Protein AF-A0A349GN00-F1 (afdb_monomer_lite)

Foldseek 3Di:
DDQWDADPPPGDTDGDDPDDDQDQPLVVRDGPPPPPDPVVVVLSVVVSVVVVVVPPDDDDDDDDDDDPVNVVVVVVVVVVVVVVVVVVVVVVQPDPQFDWDWLDDPALEEEEEEDPQVVLCCVQQPSPHIYTYGSDLPPDDLVVLLVSLVRHQAYEYEYEADCSVQVVSVVSPNVHHYYYCVLAPNDDDDHNVSVCNSVVHDDDDDDDDPDDDDDDDDAQDDVDPLQVVLQVQVVVVAAEQEEDDSSVNCCDPPSVRYDYYDYQQCQLLVQVVCVVVVHDPPGYDYDHDPVSCVVHNVVSVVVCVVVVD

Structure (mmCIF, N/CA/C/O backbone):
data_AF-A0A349GN00-F1
#
_entry.id   AF-A0A349GN00-F1
#
loop_
_atom_site.group_PDB
_atom_site.id
_atom_site.type_symbol
_atom_site.label_atom_id
_atom_site.label_alt_id
_atom_site.label_comp_id
_atom_site.label_asym_id
_atom_site.label_entity_id
_atom_site.label_seq_id
_atom_site.pdbx_PDB_ins_code
_atom_site.Cartn_x
_atom_site.Cartn_y
_atom_site.Cartn_z
_atom_site.occupancy
_atom_site.B_iso_or_equiv
_atom_site.auth_seq_id
_atom_site.auth_comp_id
_atom_site.auth_asym_id
_atom_site.auth_atom_id
_atom_site.pdbx_PDB_model_num
ATOM 1 N N . MET A 1 1 ? 42.605 19.957 -13.152 1.00 37.81 1 MET A N 1
ATOM 2 C CA . MET A 1 1 ? 41.878 20.879 -12.249 1.00 37.81 1 MET A CA 1
ATOM 3 C C . MET A 1 1 ? 40.469 20.341 -12.051 1.00 37.81 1 MET A C 1
ATOM 5 O O . MET A 1 1 ? 39.753 20.311 -13.032 1.00 37.81 1 MET A O 1
ATOM 9 N N . ALA A 1 2 ? 40.135 19.860 -10.846 1.00 39.16 2 ALA A N 1
ATOM 10 C CA . ALA A 1 2 ? 38.783 19.661 -10.279 1.00 39.16 2 ALA A CA 1
ATOM 11 C C . ALA A 1 2 ? 38.873 18.567 -9.197 1.00 39.16 2 ALA A C 1
ATOM 13 O O . ALA A 1 2 ? 38.709 17.393 -9.485 1.00 39.16 2 ALA A O 1
ATOM 14 N N . ASN A 1 3 ? 39.232 18.932 -7.964 1.00 33.59 3 ASN A N 1
ATOM 15 C CA . ASN A 1 3 ? 39.216 18.010 -6.813 1.00 33.59 3 ASN A CA 1
ATOM 16 C C . ASN A 1 3 ? 38.989 18.791 -5.512 1.00 33.59 3 ASN A C 1
ATOM 18 O O . ASN A 1 3 ? 39.768 18.732 -4.560 1.00 33.59 3 ASN A O 1
ATOM 22 N N . LYS A 1 4 ? 37.940 19.612 -5.515 1.00 37.94 4 LYS A N 1
ATOM 23 C CA . LYS A 1 4 ? 37.546 20.469 -4.402 1.00 37.94 4 LYS A CA 1
ATOM 24 C C . LYS A 1 4 ? 36.022 20.426 -4.311 1.00 37.94 4 LYS A C 1
ATOM 26 O O . LYS A 1 4 ? 35.354 20.925 -5.207 1.00 37.94 4 LYS A O 1
ATOM 31 N N . LEU A 1 5 ? 35.496 19.788 -3.267 1.00 35.59 5 LEU A N 1
ATOM 32 C CA . LEU A 1 5 ? 34.079 19.874 -2.910 1.00 35.59 5 LEU A CA 1
ATOM 33 C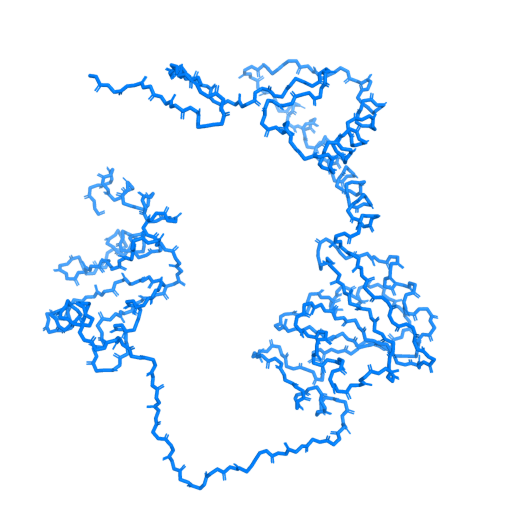 C . LEU A 1 5 ? 33.892 21.101 -2.013 1.00 35.59 5 LEU A C 1
ATOM 35 O O . LEU A 1 5 ? 34.682 21.326 -1.088 1.00 35.59 5 LEU A O 1
ATOM 39 N N . TYR A 1 6 ? 32.882 21.903 -2.335 1.00 34.03 6 TYR A N 1
ATOM 40 C CA . TYR A 1 6 ? 32.548 23.143 -1.644 1.00 34.03 6 TYR A CA 1
ATOM 41 C C . TYR A 1 6 ? 31.308 22.918 -0.775 1.00 34.03 6 TYR A C 1
ATOM 43 O O . TYR A 1 6 ? 30.294 22.431 -1.270 1.00 34.03 6 TYR A O 1
ATOM 51 N N . CYS A 1 7 ? 31.393 23.242 0.516 1.00 36.50 7 CYS A N 1
ATOM 52 C CA . CYS A 1 7 ? 30.237 23.204 1.410 1.00 36.50 7 CYS A CA 1
ATOM 53 C C . CYS A 1 7 ? 29.473 24.531 1.313 1.00 36.50 7 CYS A C 1
ATOM 55 O O . CYS A 1 7 ? 30.003 25.567 1.716 1.00 36.50 7 CYS A O 1
ATOM 57 N N . ALA A 1 8 ? 28.241 24.494 0.797 1.00 30.83 8 ALA A N 1
ATOM 58 C CA . ALA A 1 8 ? 27.425 25.687 0.557 1.00 30.83 8 ALA A CA 1
ATOM 59 C C . ALA A 1 8 ? 26.993 26.420 1.843 1.00 30.83 8 ALA A C 1
ATOM 61 O O . ALA A 1 8 ? 26.730 27.615 1.792 1.00 30.83 8 ALA A O 1
ATOM 62 N N . GLU A 1 9 ? 26.976 25.743 2.996 1.00 32.66 9 GLU A N 1
ATOM 63 C CA . GLU A 1 9 ? 26.520 26.338 4.264 1.00 32.66 9 GLU A CA 1
ATOM 64 C C . GLU A 1 9 ? 27.634 27.014 5.073 1.00 32.66 9 GLU A C 1
ATOM 66 O O . GLU A 1 9 ? 27.372 27.953 5.817 1.00 32.66 9 GLU A O 1
ATOM 71 N N . CYS A 1 10 ? 28.889 26.567 4.947 1.00 39.56 10 CYS A N 1
ATOM 72 C CA . CYS A 1 10 ? 29.999 27.103 5.749 1.00 39.56 10 CYS A CA 1
ATOM 73 C C . CYS A 1 10 ? 31.180 27.645 4.929 1.00 39.56 10 CYS A C 1
ATOM 75 O O . CYS A 1 10 ? 32.187 28.068 5.501 1.00 39.56 10 CYS A O 1
ATOM 77 N N . GLY A 1 11 ? 31.087 27.618 3.597 1.00 34.97 11 GLY A N 1
ATOM 78 C CA . GLY A 1 11 ? 32.013 28.278 2.671 1.00 34.97 11 GLY A CA 1
ATOM 79 C C . GLY A 1 11 ? 33.412 27.662 2.551 1.00 34.97 11 GLY A C 1
ATOM 80 O O . GLY A 1 11 ? 34.278 28.220 1.875 1.00 34.97 11 GLY A O 1
ATOM 81 N N . ARG A 1 12 ? 33.681 26.518 3.195 1.00 38.88 12 ARG A N 1
ATOM 82 C CA . ARG A 1 12 ? 35.007 25.873 3.176 1.00 38.88 12 ARG A CA 1
ATOM 83 C C . ARG A 1 12 ? 35.166 24.905 2.012 1.00 38.88 12 ARG A C 1
ATOM 85 O O . ARG A 1 12 ? 34.235 24.211 1.609 1.00 38.88 12 ARG A O 1
ATOM 92 N N . THR A 1 13 ? 36.399 24.819 1.515 1.00 36.12 13 THR A N 1
ATOM 93 C CA . THR A 1 13 ? 36.786 23.908 0.434 1.00 36.12 13 THR A CA 1
ATOM 94 C C . THR A 1 13 ? 37.588 22.726 0.978 1.00 36.12 13 THR A C 1
ATOM 96 O O . THR A 1 13 ? 38.647 22.926 1.572 1.00 36.12 13 THR A O 1
ATOM 99 N N . LEU A 1 14 ? 37.107 21.496 0.779 1.00 41.47 14 LEU A N 1
ATOM 100 C CA . LEU A 1 14 ? 37.668 20.295 1.416 1.00 41.47 14 LEU A CA 1
ATOM 101 C C . LEU A 1 14 ? 38.466 19.430 0.418 1.00 41.47 14 LEU A C 1
ATOM 103 O O . LEU A 1 14 ? 38.022 19.195 -0.708 1.00 41.47 14 LEU A O 1
ATOM 107 N N . LYS A 1 15 ? 39.651 18.945 0.834 1.00 36.69 15 LYS A N 1
ATOM 108 C CA . LYS A 1 15 ? 40.481 17.975 0.086 1.00 36.69 15 LYS A CA 1
ATOM 109 C C . LYS A 1 15 ? 40.114 16.544 0.492 1.00 36.69 15 LYS A C 1
ATOM 111 O O . LYS A 1 15 ? 40.057 16.227 1.676 1.00 36.69 15 LYS A O 1
ATOM 116 N N . ARG A 1 16 ? 39.890 15.676 -0.496 1.00 34.19 16 ARG A N 1
ATOM 117 C CA . ARG A 1 16 ? 39.440 14.289 -0.311 1.00 34.19 16 ARG A CA 1
ATOM 118 C C . ARG A 1 16 ? 40.624 13.394 0.091 1.00 34.19 16 ARG A C 1
ATOM 120 O O . ARG A 1 16 ? 41.466 13.113 -0.753 1.00 34.19 16 ARG A O 1
ATOM 127 N N . ASN A 1 17 ? 40.673 12.931 1.342 1.00 33.62 17 ASN A N 1
ATOM 128 C CA . ASN A 1 17 ? 41.460 11.755 1.733 1.00 33.62 17 ASN A CA 1
ATOM 129 C C . ASN A 1 17 ? 40.508 10.642 2.190 1.00 33.62 17 ASN A C 1
ATOM 131 O O . ASN A 1 17 ? 39.471 10.913 2.794 1.00 33.62 17 ASN A O 1
ATOM 135 N N . LYS A 1 18 ? 40.827 9.406 1.792 1.00 32.28 18 LYS A N 1
ATOM 136 C CA . LYS A 1 18 ? 40.014 8.194 1.970 1.00 32.28 18 LYS A CA 1
ATOM 137 C C . LYS A 1 18 ? 39.709 7.972 3.461 1.00 32.28 18 LYS A C 1
ATOM 139 O O . LYS A 1 18 ? 40.649 7.945 4.244 1.00 32.28 18 LYS A O 1
ATOM 144 N N . ASN A 1 19 ? 38.417 7.829 3.786 1.00 31.67 19 ASN A N 1
ATOM 145 C CA . ASN A 1 19 ? 37.768 7.514 5.079 1.00 31.67 19 ASN A CA 1
ATOM 146 C C . ASN A 1 19 ? 36.764 8.606 5.487 1.00 31.67 19 ASN A C 1
ATOM 148 O O . ASN A 1 19 ? 37.033 9.465 6.324 1.00 31.67 19 ASN A O 1
ATOM 152 N N . PHE A 1 20 ? 35.590 8.571 4.850 1.00 31.61 20 PHE A N 1
ATOM 153 C CA . PHE A 1 20 ? 34.449 9.432 5.158 1.00 31.61 20 PHE A CA 1
ATOM 154 C C . PHE A 1 20 ? 33.573 8.765 6.227 1.00 31.61 20 PHE A C 1
ATOM 156 O O . PHE A 1 20 ? 32.715 7.955 5.905 1.00 31.61 20 PHE A O 1
ATOM 163 N N . TYR A 1 21 ? 33.768 9.139 7.489 1.00 31.11 21 TYR A N 1
ATOM 164 C CA . TYR A 1 21 ? 32.731 9.059 8.518 1.00 31.11 21 TYR A CA 1
ATOM 165 C C . TYR A 1 21 ? 32.741 10.394 9.260 1.00 31.11 21 TYR A C 1
ATOM 167 O O . TYR A 1 21 ? 33.797 10.861 9.692 1.00 31.11 21 TYR A O 1
ATOM 175 N N . CYS A 1 22 ? 31.583 11.049 9.353 1.00 32.59 22 CYS A N 1
ATOM 176 C CA . CYS A 1 22 ? 31.427 12.257 10.155 1.00 32.59 22 CYS A CA 1
ATOM 177 C C . CYS A 1 22 ? 31.697 11.867 11.616 1.00 32.59 22 CYS A C 1
ATOM 179 O O . CYS A 1 22 ? 30.879 11.192 12.236 1.00 32.59 22 CYS A O 1
ATOM 181 N N . LYS A 1 23 ? 32.887 12.191 12.141 1.00 36.19 23 LYS A N 1
ATOM 182 C CA . LYS A 1 23 ? 33.257 11.876 13.525 1.00 36.19 23 LYS A CA 1
ATOM 183 C C . LYS A 1 23 ? 32.386 12.709 14.463 1.00 36.19 23 LYS A C 1
ATOM 185 O O . LYS A 1 23 ? 32.657 13.888 14.678 1.00 36.19 23 LYS A O 1
ATOM 190 N N . ILE A 1 24 ? 31.350 12.087 15.013 1.00 37.44 24 ILE A N 1
ATOM 191 C CA . ILE A 1 24 ? 30.624 12.599 16.173 1.00 37.44 24 ILE A CA 1
ATOM 192 C C . ILE A 1 24 ? 31.613 12.609 17.341 1.00 37.44 24 ILE A C 1
ATOM 194 O O . ILE A 1 24 ? 32.266 11.602 17.622 1.00 37.44 24 ILE A O 1
ATOM 198 N N . ASN A 1 25 ? 31.773 13.755 18.001 1.00 38.66 25 ASN A N 1
ATOM 199 C CA . ASN A 1 25 ? 32.561 13.814 19.225 1.00 38.66 25 ASN A CA 1
ATOM 200 C C . ASN A 1 25 ? 31.690 13.314 20.381 1.00 38.66 25 ASN A C 1
ATOM 202 O O . ASN A 1 25 ? 30.921 14.077 20.958 1.00 38.66 25 ASN A O 1
ATOM 206 N N . TYR A 1 26 ? 31.801 12.029 20.713 1.00 35.88 26 TYR A N 1
ATOM 207 C CA . TYR A 1 26 ? 30.975 11.382 21.741 1.00 35.88 26 TYR A CA 1
ATOM 208 C C . TYR A 1 26 ? 31.187 11.944 23.158 1.00 35.88 26 TYR A C 1
ATOM 210 O O . TYR A 1 26 ? 30.295 11.841 23.996 1.00 35.88 26 TYR A O 1
ATOM 218 N N . LYS A 1 27 ? 32.317 12.616 23.429 1.00 33.47 27 LYS A N 1
ATOM 219 C CA . LYS A 1 27 ? 32.546 13.288 24.720 1.00 33.47 27 LYS A CA 1
ATOM 220 C C . LYS A 1 27 ? 31.729 14.575 24.842 1.00 33.47 27 LYS A C 1
ATOM 222 O O . LYS A 1 27 ? 31.137 14.844 25.888 1.00 33.47 27 LYS A O 1
ATOM 227 N N . THR A 1 28 ? 31.658 15.365 23.772 1.00 41.38 28 THR A N 1
ATOM 228 C CA . THR A 1 28 ? 30.981 16.673 23.792 1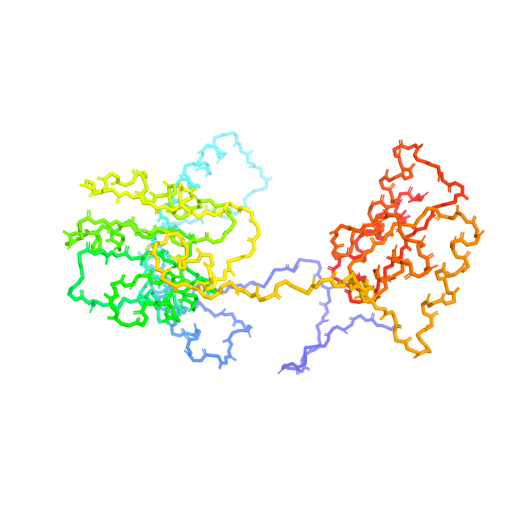.00 41.38 28 THR A CA 1
ATOM 229 C C . THR A 1 28 ? 29.555 16.631 23.257 1.00 41.38 28 THR A C 1
ATOM 231 O O . THR A 1 28 ? 28.777 17.532 23.552 1.00 41.38 28 THR A O 1
ATOM 234 N N . GLY A 1 29 ? 29.182 15.586 22.516 1.00 38.06 29 GLY A N 1
ATOM 235 C CA . GLY A 1 29 ? 27.883 15.495 21.862 1.00 38.06 29 GLY A CA 1
ATOM 236 C C . GLY A 1 29 ? 27.714 16.505 20.728 1.00 38.06 29 GLY A C 1
ATOM 237 O O . GLY A 1 29 ? 26.593 16.804 20.353 1.00 38.06 29 GLY A O 1
ATOM 238 N N . GLU A 1 30 ? 28.786 17.073 20.177 1.00 41.03 30 GLU A N 1
ATOM 239 C CA . GLU A 1 30 ? 28.666 18.031 19.076 1.00 41.03 30 GLU A CA 1
ATOM 240 C C . GLU A 1 30 ? 28.882 17.342 17.725 1.00 41.03 30 GLU A C 1
ATOM 242 O O . GLU A 1 30 ? 29.908 16.696 17.492 1.00 41.03 30 GLU A O 1
ATOM 247 N N . SER A 1 31 ? 27.918 17.514 16.816 1.00 41.97 31 SER A N 1
ATOM 248 C CA . SER A 1 31 ? 28.095 17.253 15.389 1.00 41.97 31 SER A CA 1
ATOM 249 C C . SER A 1 31 ? 28.075 18.586 14.637 1.00 41.97 31 SER A C 1
ATOM 251 O O . SER A 1 31 ? 27.141 19.374 14.819 1.00 41.97 31 SER A O 1
ATOM 253 N N . PRO A 1 32 ? 29.067 18.862 13.771 1.00 41.56 32 PRO A N 1
ATOM 254 C CA . PRO A 1 32 ? 29.107 20.102 13.004 1.00 41.56 32 PRO A CA 1
ATOM 255 C C . PRO A 1 32 ? 27.916 20.264 12.040 1.00 41.56 32 PRO A C 1
ATOM 257 O O . PRO A 1 32 ? 27.683 21.375 11.579 1.00 41.56 32 PRO A O 1
ATOM 260 N N . CYS A 1 33 ? 27.144 19.201 11.778 1.00 39.44 33 CYS A N 1
ATOM 261 C CA . CYS A 1 33 ? 26.003 19.202 10.856 1.00 39.44 33 CYS A CA 1
ATOM 262 C C . CYS A 1 33 ? 24.644 19.564 11.493 1.00 39.44 33 CYS A C 1
ATOM 264 O O . CYS A 1 33 ? 23.669 19.684 10.764 1.00 39.44 33 CYS A O 1
ATOM 266 N N . PHE A 1 34 ? 24.544 19.734 12.820 1.00 39.62 34 PHE A N 1
ATOM 267 C CA . PHE A 1 34 ? 23.250 19.927 13.513 1.00 39.62 34 PHE A CA 1
ATOM 268 C C . PHE A 1 34 ? 23.090 21.283 14.228 1.00 39.62 34 PHE A C 1
ATOM 270 O O . PHE A 1 34 ? 22.128 21.504 14.973 1.00 39.62 34 PHE A O 1
ATOM 277 N N . LYS A 1 35 ? 23.995 22.240 13.992 1.00 37.69 35 LYS A N 1
ATOM 278 C CA . LYS A 1 35 ? 23.866 23.604 14.531 1.00 37.69 35 LYS A CA 1
ATOM 279 C C . LYS A 1 35 ? 22.781 24.380 13.772 1.00 37.69 35 LYS A C 1
ATOM 281 O O . LYS A 1 35 ? 23.079 25.069 12.808 1.00 37.69 35 LYS A O 1
ATOM 286 N N . GLY A 1 36 ? 21.526 24.285 14.218 1.00 37.56 36 GLY A N 1
ATOM 287 C CA . GLY A 1 36 ? 20.455 25.153 13.701 1.00 37.56 36 GLY A CA 1
ATOM 288 C C . GLY A 1 36 ? 19.036 24.858 14.188 1.00 37.56 36 GLY A C 1
ATOM 289 O O . GLY A 1 36 ? 18.207 25.760 14.232 1.00 37.56 36 GLY A O 1
ATOM 290 N N . SER A 1 37 ? 18.740 23.631 14.620 1.00 35.91 37 SER A N 1
ATOM 291 C CA . SER A 1 37 ? 17.407 23.276 15.122 1.00 35.91 37 SER A CA 1
ATOM 292 C C . SER A 1 37 ? 17.403 23.242 16.650 1.00 35.91 37 SER A C 1
ATOM 294 O O . SER A 1 37 ? 17.943 22.321 17.263 1.00 35.91 37 SER A O 1
ATOM 296 N N . LEU A 1 38 ? 16.804 24.255 17.289 1.00 30.16 38 LEU A N 1
ATOM 297 C CA . LEU A 1 38 ? 16.687 24.322 18.754 1.00 30.16 38 LEU A CA 1
ATOM 298 C C . LEU A 1 38 ? 15.927 23.099 19.310 1.00 30.16 38 LEU A C 1
ATOM 300 O O . LEU A 1 38 ? 16.313 22.547 20.335 1.00 30.16 38 LEU A O 1
ATOM 304 N N . LYS A 1 39 ? 14.906 22.615 18.585 1.00 29.14 39 LYS A N 1
ATOM 305 C CA . LYS A 1 39 ? 14.123 21.422 18.953 1.00 29.14 39 LYS A CA 1
ATOM 306 C C . LYS A 1 39 ? 14.909 20.115 18.791 1.00 29.14 39 LYS A C 1
ATOM 308 O O . LYS A 1 39 ? 14.820 19.259 19.665 1.00 29.14 39 LYS A O 1
ATOM 313 N N . ALA A 1 40 ? 15.717 19.974 17.735 1.00 31.98 40 ALA A N 1
ATOM 314 C CA . ALA A 1 40 ? 16.578 18.800 17.566 1.00 31.98 40 ALA A CA 1
ATOM 315 C C . ALA A 1 40 ? 17.715 18.777 18.597 1.00 31.98 40 ALA A C 1
ATOM 317 O O . ALA A 1 40 ? 18.059 17.712 19.091 1.00 31.98 40 ALA A O 1
ATOM 318 N N . ASN A 1 41 ? 18.254 19.941 18.977 1.00 34.28 41 ASN A N 1
ATOM 319 C CA . ASN A 1 41 ? 19.312 20.038 19.986 1.00 34.28 41 ASN A CA 1
ATOM 320 C C . ASN A 1 41 ? 18.834 19.704 21.404 1.00 34.28 41 ASN A C 1
ATOM 322 O O . ASN A 1 41 ? 19.596 19.112 22.162 1.00 34.28 41 ASN A O 1
ATOM 326 N N . ILE A 1 42 ? 17.594 20.050 21.767 1.00 35.41 42 ILE A N 1
ATOM 327 C CA . ILE A 1 42 ? 17.013 19.679 23.070 1.00 35.41 42 ILE A CA 1
ATOM 328 C C . ILE A 1 42 ? 16.772 18.167 23.127 1.00 35.41 42 ILE A C 1
ATOM 330 O O . ILE A 1 42 ? 17.194 17.518 24.082 1.00 35.41 42 ILE A O 1
ATOM 334 N N . LEU A 1 43 ? 16.168 17.602 22.075 1.00 36.09 43 LEU A N 1
ATOM 335 C CA . LEU A 1 43 ? 15.925 16.163 21.957 1.00 36.09 43 LEU A CA 1
ATOM 336 C C . LEU A 1 43 ? 17.242 15.374 22.000 1.00 36.09 43 LEU A C 1
ATOM 338 O O . LEU A 1 43 ? 17.371 14.396 22.725 1.00 36.09 43 LEU A O 1
ATOM 342 N N . TYR A 1 44 ? 18.249 15.850 21.273 1.00 41.47 44 TYR A N 1
ATOM 343 C CA . TYR A 1 44 ? 19.553 15.210 21.194 1.00 41.47 44 TYR A CA 1
ATOM 344 C C . TYR A 1 44 ? 20.359 15.331 22.494 1.00 41.47 44 TYR A C 1
ATOM 346 O O . TYR A 1 44 ? 20.988 14.359 22.900 1.00 41.47 44 TYR A O 1
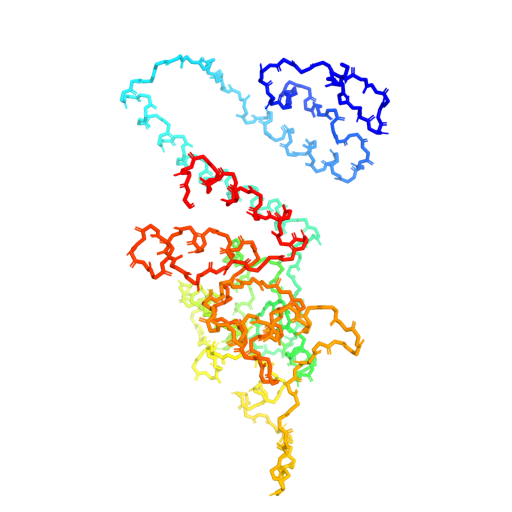ATOM 354 N N . LYS A 1 45 ? 20.300 16.473 23.197 1.00 39.34 45 LYS A N 1
ATOM 355 C CA . LYS A 1 45 ? 20.922 16.622 24.525 1.00 39.34 45 LYS A CA 1
ATOM 356 C C . LYS A 1 45 ? 20.272 15.729 25.577 1.00 39.34 45 LYS A C 1
ATOM 358 O O . LYS A 1 45 ? 21.003 15.109 26.335 1.00 39.34 45 LYS A O 1
ATOM 363 N N . ALA A 1 46 ? 18.944 15.619 25.592 1.00 41.66 46 ALA A N 1
ATOM 364 C CA . ALA A 1 46 ? 18.235 14.751 26.533 1.00 41.66 46 ALA A CA 1
ATOM 365 C C . ALA A 1 46 ? 18.555 13.262 26.300 1.00 41.66 46 ALA A C 1
ATOM 367 O O . ALA A 1 46 ? 18.762 12.512 27.252 1.00 41.66 46 ALA A O 1
ATOM 368 N N . VAL A 1 47 ? 18.659 12.849 25.030 1.00 40.59 47 VAL A N 1
ATOM 369 C CA . VAL A 1 47 ? 19.113 11.501 24.655 1.00 40.59 47 VAL A CA 1
ATOM 370 C C . VAL A 1 47 ? 20.577 11.293 25.060 1.00 40.59 47 VAL A C 1
ATOM 372 O O . VAL A 1 47 ? 20.900 10.273 25.656 1.00 40.59 47 VAL A O 1
ATOM 375 N N . LEU A 1 48 ? 21.459 12.265 24.813 1.00 41.91 48 LEU A N 1
ATOM 376 C CA . LEU A 1 48 ? 22.881 12.173 25.160 1.00 41.91 48 LEU A CA 1
ATOM 377 C C . LEU A 1 48 ? 23.166 12.190 26.665 1.00 41.91 48 LEU A C 1
ATOM 379 O O . LEU A 1 48 ? 24.094 11.514 27.087 1.00 41.91 48 LEU A O 1
ATOM 383 N N . GLU A 1 49 ? 22.435 12.957 27.474 1.00 43.59 49 GLU A N 1
ATOM 384 C CA . GLU A 1 49 ? 22.627 12.979 28.933 1.00 43.59 49 GLU A CA 1
ATOM 385 C C . GLU A 1 49 ? 22.232 11.644 29.565 1.00 43.59 49 GLU A C 1
ATOM 387 O O . GLU A 1 49 ? 23.003 11.108 30.357 1.00 43.59 49 GLU A O 1
ATOM 392 N N . LYS A 1 50 ? 21.127 11.033 29.114 1.00 41.56 50 LYS A N 1
ATOM 393 C CA . LYS A 1 50 ? 20.772 9.664 29.512 1.00 41.56 50 LYS A CA 1
ATOM 394 C C . LYS A 1 50 ? 21.781 8.635 29.008 1.00 41.56 50 LYS A C 1
ATOM 396 O O . LYS A 1 50 ? 22.204 7.777 29.766 1.00 41.56 50 LYS A O 1
ATOM 401 N N . VAL A 1 51 ? 22.242 8.744 27.762 1.00 37.78 51 VAL A N 1
ATOM 402 C CA . VAL A 1 51 ? 23.296 7.858 27.235 1.00 37.78 51 VAL A CA 1
ATOM 403 C C . VAL A 1 51 ? 24.605 8.006 28.032 1.00 37.78 51 VAL A C 1
ATOM 405 O O . VAL A 1 51 ? 25.293 7.018 28.258 1.00 37.78 51 VAL A O 1
ATOM 408 N N . LYS A 1 52 ? 24.941 9.205 28.526 1.00 39.22 52 LYS A N 1
ATOM 409 C CA . LYS A 1 52 ? 26.126 9.448 29.370 1.00 39.22 52 LYS A CA 1
ATOM 410 C C . LYS A 1 52 ? 26.000 8.908 30.795 1.00 39.22 52 LYS A C 1
ATOM 412 O O . LYS A 1 52 ? 27.017 8.516 31.352 1.00 39.22 52 LYS A O 1
ATOM 417 N N . GLU A 1 53 ? 24.802 8.869 31.377 1.00 40.25 53 GLU A N 1
ATOM 418 C CA . GLU A 1 53 ? 24.571 8.164 32.650 1.00 40.25 53 GLU A CA 1
ATOM 419 C C . GLU A 1 53 ? 24.735 6.641 32.500 1.00 40.25 53 GLU A C 1
ATOM 421 O O . GLU A 1 53 ? 25.183 5.977 33.432 1.00 40.25 53 GLU A O 1
ATOM 426 N N . PHE A 1 54 ? 24.424 6.092 31.321 1.00 37.09 54 PHE A N 1
ATOM 427 C CA . PHE A 1 54 ? 24.456 4.650 31.056 1.00 37.09 54 PHE A CA 1
ATOM 428 C C . PHE A 1 54 ? 25.814 4.126 30.551 1.00 37.09 54 PHE A C 1
ATOM 430 O O . PHE A 1 54 ? 26.200 3.010 30.897 1.00 37.09 54 PHE A O 1
ATOM 437 N N . ILE A 1 55 ? 26.590 4.920 29.800 1.00 37.78 55 ILE A N 1
ATOM 438 C CA . ILE A 1 55 ? 27.962 4.569 29.387 1.00 37.78 55 ILE A CA 1
ATOM 439 C C . ILE A 1 55 ? 28.938 4.923 30.520 1.00 37.78 55 ILE A C 1
ATOM 441 O O . ILE A 1 55 ? 29.710 5.876 30.442 1.00 37.78 55 ILE A O 1
ATOM 445 N N . SER A 1 56 ? 28.905 4.141 31.594 1.00 38.09 56 SER A N 1
ATOM 446 C CA . SER A 1 56 ? 29.999 4.056 32.575 1.00 38.09 56 SER A CA 1
ATOM 447 C C . SER A 1 56 ? 30.818 2.765 32.417 1.00 38.09 56 SER A C 1
ATOM 449 O O . SER A 1 56 ? 31.575 2.396 33.310 1.00 38.09 56 SER A O 1
ATOM 451 N N . ALA A 1 57 ? 30.703 2.093 31.266 1.00 34.81 57 ALA A N 1
ATOM 452 C CA . ALA A 1 57 ? 31.507 0.931 30.902 1.00 34.81 57 ALA A CA 1
ATOM 453 C C . ALA A 1 57 ? 32.400 1.252 29.691 1.00 34.81 57 ALA A C 1
ATOM 455 O O . ALA A 1 57 ? 31.917 1.671 28.638 1.00 34.81 57 ALA A O 1
ATOM 456 N N . ASP A 1 58 ? 33.709 1.074 29.866 1.00 35.78 58 ASP A N 1
ATOM 457 C CA . ASP A 1 58 ? 34.741 1.273 28.847 1.00 35.78 58 ASP A CA 1
ATOM 458 C C . ASP A 1 58 ? 34.509 0.377 27.615 1.00 35.78 58 ASP A C 1
ATOM 460 O O . ASP A 1 58 ? 34.597 -0.849 27.699 1.00 35.78 58 ASP A O 1
ATOM 464 N N . ILE A 1 59 ? 34.263 0.980 26.447 1.00 33.38 59 ILE A N 1
ATOM 465 C CA . ILE A 1 59 ? 34.231 0.263 25.161 1.00 33.38 59 ILE A CA 1
ATOM 466 C C . ILE A 1 59 ? 35.676 0.133 24.638 1.00 33.38 59 ILE A C 1
ATOM 468 O O . ILE A 1 59 ? 36.342 1.163 24.479 1.00 33.38 59 ILE A O 1
ATOM 472 N N . PRO A 1 60 ? 36.189 -1.078 24.329 1.00 33.47 60 PRO A N 1
ATOM 473 C CA . PRO A 1 60 ? 37.549 -1.244 23.820 1.00 33.47 60 PRO A CA 1
ATOM 474 C C . PRO A 1 60 ? 37.684 -0.758 22.369 1.00 33.47 60 PRO A C 1
ATOM 476 O O . PRO A 1 60 ? 36.783 -0.929 21.549 1.00 33.47 60 PRO A O 1
ATOM 479 N N . GLU A 1 61 ? 38.841 -0.187 22.028 1.00 32.72 61 GLU A N 1
ATOM 480 C CA . GLU A 1 61 ? 39.177 0.223 20.659 1.00 32.72 61 GLU A CA 1
ATOM 481 C C . GLU A 1 61 ? 39.111 -0.953 19.663 1.00 32.72 61 GLU A C 1
ATOM 483 O O . GLU A 1 61 ? 39.566 -2.063 19.943 1.00 32.72 61 GLU A O 1
ATOM 488 N N . CYS A 1 62 ? 38.570 -0.679 18.471 1.00 29.03 62 CYS A N 1
ATOM 489 C CA . CYS A 1 62 ? 38.399 -1.632 17.374 1.00 29.03 62 CYS A CA 1
ATOM 490 C C . CYS A 1 62 ? 39.748 -2.251 16.952 1.00 29.03 62 CYS A C 1
ATOM 492 O O . CYS A 1 62 ? 40.606 -1.551 16.407 1.00 29.03 62 CYS A O 1
ATOM 494 N N . LYS A 1 63 ? 39.940 -3.555 17.200 1.00 30.44 63 LYS A N 1
ATOM 495 C CA . LYS A 1 63 ? 41.102 -4.334 16.734 1.00 30.44 63 LYS A CA 1
ATOM 496 C C . LYS A 1 63 ? 40.767 -5.106 15.457 1.00 30.44 63 LYS A C 1
ATOM 498 O O . LYS A 1 63 ? 39.623 -5.471 15.221 1.00 30.44 63 LYS A O 1
ATOM 503 N N . SER A 1 64 ? 41.787 -5.329 14.633 1.00 30.81 64 SER A N 1
ATOM 504 C CA . SER A 1 64 ? 41.688 -5.837 13.260 1.00 30.81 64 SER A CA 1
ATOM 505 C C . SER A 1 64 ? 41.345 -7.321 13.106 1.00 30.81 64 SER A C 1
ATOM 507 O O . SER A 1 64 ? 41.118 -7.734 11.977 1.00 30.81 64 SER A O 1
ATOM 509 N N . ASP A 1 65 ? 41.265 -8.105 14.183 1.00 32.66 65 ASP A N 1
ATOM 510 C CA . ASP A 1 65 ? 41.025 -9.549 14.109 1.00 32.66 65 ASP A CA 1
ATOM 511 C C . ASP A 1 65 ? 40.053 -9.978 15.219 1.00 32.66 65 ASP A C 1
ATOM 513 O O . ASP A 1 65 ? 40.362 -9.842 16.403 1.00 32.66 65 ASP A O 1
ATOM 517 N N . PHE A 1 66 ? 38.869 -10.468 14.838 1.00 33.12 66 PHE A N 1
ATOM 518 C CA . PHE A 1 66 ? 37.855 -10.980 15.769 1.00 33.12 66 PHE A CA 1
ATOM 519 C C . PHE A 1 66 ? 37.985 -12.500 15.926 1.00 33.12 66 PHE A C 1
ATOM 521 O O . PHE A 1 66 ? 38.043 -13.233 14.936 1.00 33.12 66 PHE A O 1
ATOM 528 N N . SER A 1 67 ? 37.989 -12.987 17.167 1.00 36.66 67 SER A N 1
ATOM 529 C CA . SER A 1 67 ? 37.899 -14.415 17.496 1.00 36.66 67 SER A CA 1
ATOM 530 C C . SER A 1 67 ? 36.436 -14.877 17.615 1.00 36.66 67 SER A C 1
ATOM 532 O O . SER A 1 67 ? 35.533 -14.070 17.826 1.00 36.66 67 SER A O 1
ATOM 534 N N . PHE A 1 68 ? 36.171 -16.188 17.533 1.00 30.42 68 PHE A N 1
ATOM 535 C CA . PHE A 1 68 ? 34.814 -16.750 17.686 1.00 30.42 68 PHE A CA 1
ATOM 536 C C . PHE A 1 68 ? 34.166 -16.392 19.041 1.00 30.42 68 PHE A C 1
ATOM 538 O O . PHE A 1 68 ? 32.958 -16.189 19.123 1.00 30.42 68 PHE A O 1
ATOM 545 N N . SER A 1 69 ? 34.967 -16.223 20.099 1.00 36.41 69 SER A N 1
ATOM 546 C CA . SER A 1 69 ? 34.506 -15.717 21.399 1.00 36.41 69 SER A CA 1
ATOM 547 C C . SER A 1 69 ? 34.075 -14.248 21.376 1.00 36.41 69 SER A C 1
ATOM 549 O O . SER A 1 69 ? 33.182 -13.872 22.134 1.00 36.41 69 SER A O 1
ATOM 551 N N . ASP A 1 70 ? 34.657 -13.426 20.500 1.00 34.78 70 ASP A N 1
ATOM 552 C CA . ASP A 1 70 ? 34.251 -12.026 20.341 1.00 34.78 70 ASP A CA 1
ATOM 553 C C . ASP A 1 70 ? 32.908 -11.920 19.601 1.00 34.78 70 ASP A C 1
ATOM 555 O O . ASP A 1 70 ? 32.093 -11.062 19.926 1.00 34.78 70 ASP A O 1
ATOM 559 N N . ILE A 1 71 ? 32.625 -12.849 18.678 1.00 33.47 71 ILE A N 1
ATOM 560 C CA . ILE A 1 71 ? 31.336 -12.949 17.969 1.00 33.47 71 ILE A CA 1
ATOM 561 C C . ILE A 1 71 ? 30.197 -13.293 18.942 1.00 33.47 71 ILE A C 1
ATOM 563 O O . ILE A 1 71 ? 29.150 -12.652 18.902 1.00 33.47 71 ILE A O 1
ATOM 567 N N . VAL A 1 72 ? 30.412 -14.233 19.870 1.00 31.98 72 VAL A N 1
ATOM 568 C CA . VAL A 1 72 ? 29.418 -14.591 20.905 1.00 31.98 72 VAL A CA 1
ATOM 569 C C . VAL A 1 72 ? 29.155 -13.421 21.864 1.00 31.98 72 VAL A C 1
ATOM 571 O O . VAL A 1 72 ? 28.019 -13.189 22.281 1.00 31.98 72 VAL A O 1
ATOM 574 N N . LYS A 1 73 ? 30.187 -12.629 22.182 1.00 35.97 73 LYS A N 1
ATOM 575 C CA . LYS A 1 73 ? 30.041 -11.398 22.975 1.00 35.97 73 LYS A CA 1
ATOM 576 C C . LYS A 1 73 ? 29.223 -10.337 22.236 1.00 35.97 73 LYS A C 1
ATOM 578 O O . LYS A 1 73 ? 28.304 -9.772 22.825 1.00 35.97 73 LYS A O 1
ATOM 583 N N . ILE A 1 74 ? 29.479 -10.147 20.943 1.00 34.88 74 ILE A N 1
ATOM 584 C CA . ILE A 1 74 ? 28.705 -9.246 20.078 1.00 34.88 74 ILE A CA 1
ATOM 585 C C . ILE A 1 74 ? 27.242 -9.704 19.966 1.00 34.88 74 ILE A C 1
ATOM 587 O O . ILE A 1 74 ? 26.348 -8.868 20.023 1.00 34.88 74 ILE A O 1
ATOM 591 N N . GLU A 1 75 ? 26.950 -11.006 19.882 1.00 30.72 75 GLU A N 1
ATOM 592 C CA . GLU A 1 75 ? 25.562 -11.508 19.898 1.00 30.72 75 GLU A CA 1
ATOM 593 C C . GLU A 1 75 ? 24.838 -11.215 21.225 1.00 30.72 75 GLU A C 1
ATOM 595 O O . GLU A 1 75 ? 23.647 -10.876 21.231 1.00 30.72 75 GLU A O 1
ATOM 600 N N . SER A 1 76 ? 25.554 -11.277 22.354 1.00 33.22 76 SER A N 1
ATOM 601 C CA . SER A 1 76 ? 25.008 -10.895 23.662 1.00 33.22 76 SER A CA 1
ATOM 602 C C . SER A 1 76 ? 24.770 -9.380 23.784 1.00 33.22 76 SER A C 1
ATOM 604 O O . SER A 1 76 ? 23.738 -8.960 24.306 1.00 33.22 76 SER A O 1
ATOM 606 N N . GLU A 1 77 ? 25.635 -8.551 23.194 1.00 34.91 77 GLU A N 1
ATOM 607 C CA . GLU A 1 77 ? 25.469 -7.090 23.133 1.00 34.91 77 GLU A CA 1
ATOM 608 C C . GLU A 1 77 ? 24.382 -6.663 22.124 1.00 34.91 77 GLU A C 1
ATOM 610 O O . GLU A 1 77 ? 23.622 -5.736 22.391 1.00 34.91 77 GLU A O 1
ATOM 615 N N . ILE A 1 78 ? 24.188 -7.398 21.020 1.00 34.59 78 ILE A N 1
ATOM 616 C CA . ILE A 1 78 ? 23.034 -7.248 20.108 1.00 34.59 78 ILE A CA 1
ATOM 617 C C . ILE A 1 78 ? 21.719 -7.603 20.817 1.00 34.59 78 ILE A C 1
ATOM 619 O O . ILE A 1 78 ? 20.664 -7.049 20.499 1.00 34.59 78 ILE A O 1
ATOM 623 N N . THR A 1 79 ? 21.762 -8.507 21.795 1.00 32.19 79 THR A N 1
ATOM 624 C CA . THR A 1 79 ? 20.606 -8.809 22.648 1.00 32.19 79 THR A CA 1
ATOM 625 C C . THR A 1 79 ? 20.320 -7.655 23.617 1.00 32.19 79 THR A C 1
ATOM 627 O O . THR A 1 79 ? 19.155 -7.314 23.793 1.00 32.19 79 THR A O 1
ATOM 630 N N . CYS A 1 80 ? 21.347 -6.962 24.116 1.00 34.34 80 CYS A N 1
ATOM 631 C CA . CYS A 1 80 ? 21.213 -5.709 24.875 1.00 34.34 80 CYS A CA 1
ATOM 632 C C . CYS A 1 80 ? 20.641 -4.555 24.012 1.00 34.34 80 CYS A C 1
ATOM 634 O O . CYS A 1 80 ? 19.729 -3.847 24.433 1.00 34.34 80 CYS A O 1
ATOM 636 N N . LEU A 1 81 ? 21.034 -4.457 22.732 1.00 35.66 81 LEU A N 1
ATOM 637 C CA . LEU A 1 81 ? 20.446 -3.529 21.742 1.00 35.66 81 LEU A CA 1
ATOM 638 C C . LEU A 1 81 ? 18.934 -3.754 21.502 1.00 35.66 81 LEU A C 1
ATOM 640 O O . LEU A 1 81 ? 18.229 -2.851 21.034 1.00 35.66 81 LEU A O 1
ATOM 644 N N . LYS A 1 82 ? 18.394 -4.945 21.813 1.00 37.03 82 LYS A N 1
ATOM 645 C CA . LYS A 1 82 ? 16.937 -5.193 21.788 1.00 37.03 82 LYS A CA 1
ATOM 646 C C . LYS A 1 82 ? 16.220 -4.481 22.940 1.00 37.03 82 LYS A C 1
ATOM 648 O O . LYS A 1 82 ? 15.096 -4.025 22.736 1.00 37.03 82 LYS A O 1
ATOM 653 N N . GLU A 1 83 ? 16.863 -4.338 24.097 1.00 39.88 83 GLU A N 1
ATOM 654 C CA . GLU A 1 83 ? 16.352 -3.565 25.238 1.00 39.88 83 GLU A CA 1
ATOM 655 C C . GLU A 1 83 ? 16.536 -2.051 25.016 1.00 39.88 83 GLU A C 1
ATOM 657 O O . GLU A 1 83 ? 15.639 -1.267 25.328 1.00 39.88 83 GLU A O 1
ATOM 662 N N . GLU A 1 84 ? 17.617 -1.626 24.352 1.00 41.97 84 GLU A N 1
ATOM 663 C CA . GLU A 1 84 ? 17.858 -0.218 23.971 1.00 41.97 84 GLU A CA 1
ATOM 664 C C . GLU A 1 84 ? 16.821 0.328 22.976 1.00 41.97 84 GLU A C 1
ATOM 666 O O . GLU A 1 84 ? 16.415 1.494 23.051 1.00 41.97 84 GLU A O 1
ATOM 671 N N . LYS A 1 85 ? 16.309 -0.527 22.079 1.00 47.69 85 LYS A N 1
ATOM 672 C CA . LYS A 1 85 ? 15.150 -0.202 21.236 1.00 47.69 85 LYS A CA 1
ATOM 673 C C . LYS A 1 85 ? 13.943 0.201 22.086 1.00 47.69 85 LYS A C 1
ATOM 675 O O . LYS A 1 85 ? 13.312 1.206 21.774 1.00 47.69 85 LYS A O 1
ATOM 680 N N . ALA A 1 86 ? 13.648 -0.516 23.173 1.00 46.44 86 ALA A N 1
ATOM 681 C CA . ALA A 1 86 ? 12.476 -0.266 24.018 1.00 46.44 86 ALA A CA 1
ATOM 682 C C . ALA A 1 86 ? 12.486 1.127 24.678 1.00 46.44 86 ALA A C 1
ATOM 684 O O . ALA A 1 86 ? 11.437 1.761 24.792 1.00 46.44 86 ALA A O 1
ATOM 685 N N . GLN A 1 87 ? 13.660 1.649 25.042 1.00 42.78 87 GLN A N 1
ATOM 686 C CA . GLN A 1 87 ? 13.787 2.975 25.664 1.00 42.78 87 GLN A CA 1
ATOM 687 C C . GLN A 1 87 ? 13.727 4.126 24.649 1.00 42.78 87 GLN A C 1
ATOM 689 O O . GLN A 1 87 ? 13.086 5.147 24.910 1.00 42.78 87 GLN A O 1
ATOM 694 N N . ILE A 1 88 ? 14.327 3.961 23.463 1.00 49.62 88 ILE A N 1
ATOM 695 C CA . ILE A 1 88 ? 14.130 4.896 22.339 1.00 49.62 88 ILE A CA 1
ATOM 696 C C . ILE A 1 88 ? 12.657 4.886 21.903 1.00 49.62 88 ILE A C 1
ATOM 698 O O . ILE A 1 88 ? 12.112 5.932 21.552 1.00 49.62 88 ILE A O 1
ATOM 702 N N . PHE A 1 89 ? 11.987 3.733 21.990 1.00 52.75 89 PHE A N 1
ATOM 703 C CA . PHE A 1 89 ? 10.552 3.621 21.756 1.00 52.75 89 PHE A CA 1
ATOM 704 C C . PHE A 1 89 ? 9.727 4.399 22.781 1.00 52.75 89 PHE A C 1
ATOM 706 O O . PHE A 1 89 ? 8.891 5.192 22.358 1.00 52.75 89 PHE A O 1
ATOM 713 N N . GLU A 1 90 ? 9.976 4.273 24.090 1.00 48.62 90 GLU A N 1
ATOM 714 C CA . GLU A 1 90 ? 9.279 5.104 25.091 1.00 48.62 90 GLU A CA 1
ATOM 715 C C . GLU A 1 90 ? 9.445 6.608 24.824 1.00 48.62 90 GLU A C 1
ATOM 717 O O . GLU A 1 90 ? 8.474 7.360 24.900 1.00 48.62 90 GLU A O 1
ATOM 722 N N . LEU A 1 91 ? 10.647 7.042 24.434 1.00 48.31 91 LEU A N 1
ATOM 723 C CA . LEU A 1 91 ? 10.935 8.433 24.066 1.00 48.31 91 LEU A CA 1
ATOM 724 C C . LEU A 1 91 ? 10.223 8.886 22.780 1.00 48.31 91 LEU A C 1
ATOM 726 O O . LEU A 1 91 ? 9.841 10.053 22.661 1.00 48.31 91 LEU A O 1
ATOM 730 N N . LEU A 1 92 ? 10.035 7.994 21.805 1.00 45.50 92 LEU A N 1
ATOM 731 C CA . LEU A 1 92 ? 9.236 8.275 20.609 1.00 45.50 92 LEU A CA 1
ATOM 732 C C . LEU A 1 92 ? 7.747 8.371 20.947 1.00 45.50 92 LEU A C 1
ATOM 734 O O . LEU A 1 92 ? 7.087 9.246 20.399 1.00 45.50 92 LEU A O 1
ATOM 738 N N . PHE A 1 93 ? 7.237 7.540 21.861 1.00 47.53 93 PHE A N 1
ATOM 739 C CA . PHE A 1 93 ? 5.850 7.582 22.344 1.00 47.53 93 PHE A CA 1
ATOM 740 C C . PHE A 1 93 ? 5.556 8.789 23.254 1.00 47.53 93 PHE A C 1
ATOM 742 O O . PHE A 1 93 ? 4.410 9.228 23.326 1.00 47.53 93 PHE A O 1
ATOM 749 N N . SER A 1 94 ? 6.564 9.353 23.931 1.00 43.25 94 SER A N 1
ATOM 750 C CA . SER A 1 94 ? 6.400 10.522 24.808 1.00 43.25 94 SER A CA 1
ATOM 751 C C . SER A 1 94 ? 6.441 11.870 24.078 1.00 43.25 94 SER A C 1
ATOM 753 O O . SER A 1 94 ? 6.098 12.893 24.669 1.00 43.25 94 SER A O 1
ATOM 755 N N . ASN A 1 95 ? 6.892 11.909 22.819 1.00 39.16 95 ASN A N 1
ATOM 756 C CA . ASN A 1 95 ? 7.032 13.144 22.045 1.00 39.16 95 ASN A CA 1
ATOM 757 C C . ASN A 1 95 ? 5.853 13.361 21.085 1.00 39.16 95 ASN A C 1
ATOM 759 O O . ASN A 1 95 ? 5.353 12.442 20.449 1.00 39.16 95 ASN A O 1
ATOM 763 N N . SER A 1 96 ? 5.450 14.623 20.932 1.00 43.53 96 SER A N 1
ATOM 764 C CA . SER A 1 96 ? 4.246 15.096 20.229 1.00 43.53 96 SER A CA 1
ATOM 765 C C . SER A 1 96 ? 4.112 14.753 18.731 1.00 43.53 96 SER A C 1
ATOM 767 O O . SER A 1 96 ? 3.136 15.152 18.106 1.00 43.53 96 SER A O 1
ATOM 769 N N . ILE A 1 97 ? 5.067 14.033 18.138 1.00 41.56 97 ILE A N 1
ATOM 770 C CA . ILE A 1 97 ? 5.130 13.730 16.695 1.00 41.56 97 ILE A CA 1
ATOM 771 C C . ILE A 1 97 ? 4.401 12.415 16.356 1.00 41.56 97 ILE A C 1
ATOM 773 O O . ILE A 1 97 ? 3.934 12.241 15.236 1.00 41.56 97 ILE A O 1
ATOM 777 N N . THR A 1 98 ? 4.268 11.505 17.324 1.00 48.56 98 THR A N 1
ATOM 778 C CA . THR A 1 98 ? 3.655 10.167 17.180 1.00 48.56 98 THR A CA 1
ATOM 779 C C . THR A 1 98 ? 2.337 10.044 17.948 1.00 48.56 98 THR A C 1
ATOM 781 O O . THR A 1 98 ? 1.868 8.929 18.194 1.00 48.56 98 THR A O 1
ATOM 784 N N . GLN A 1 99 ? 1.757 11.175 18.376 1.00 55.81 99 GLN A N 1
ATOM 785 C CA . GLN A 1 99 ? 0.607 11.176 19.274 1.00 55.81 99 GLN A CA 1
ATOM 786 C C . GLN A 1 99 ? -0.521 10.351 18.676 1.00 55.81 99 GLN A C 1
ATOM 788 O O . GLN A 1 99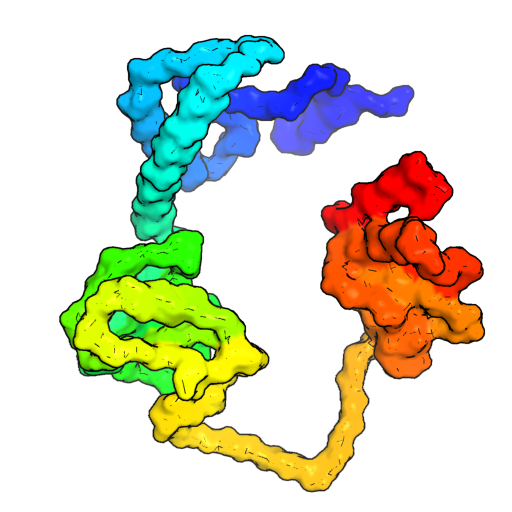 ? -1.070 10.673 17.625 1.00 55.81 99 GLN A O 1
ATOM 793 N N . SER A 1 100 ? -0.832 9.258 19.366 1.00 57.72 100 SER A N 1
ATOM 794 C CA . SER A 1 100 ? -2.053 8.541 19.077 1.00 57.72 100 SER A CA 1
ATOM 795 C C . SER A 1 100 ? -3.200 9.402 19.581 1.00 57.72 100 SER A C 1
ATOM 797 O O . SER A 1 100 ? -3.211 9.804 20.745 1.00 57.72 100 SER A O 1
ATOM 799 N N . GLU A 1 101 ? -4.118 9.744 18.688 1.00 65.25 101 GLU A N 1
ATOM 800 C CA . GLU A 1 101 ? -5.289 10.533 19.046 1.00 65.25 101 GLU A CA 1
ATOM 801 C C . GLU A 1 101 ? -6.298 9.582 19.680 1.00 65.25 101 GLU A C 1
ATOM 803 O O . GLU A 1 101 ? -6.658 8.554 19.096 1.00 65.25 101 GLU A O 1
ATOM 808 N N . PHE A 1 102 ? -6.696 9.912 20.906 1.00 73.00 102 PHE A N 1
ATOM 809 C CA . PHE A 1 102 ? -7.729 9.193 21.627 1.00 73.00 102 PHE A CA 1
ATOM 810 C C . PHE A 1 102 ? -8.955 10.082 21.750 1.00 73.00 102 PHE A C 1
ATOM 812 O O . PHE A 1 102 ? -8.966 11.062 22.496 1.00 73.00 102 PHE A O 1
ATOM 819 N N . GLU A 1 103 ? -9.997 9.710 21.024 1.00 74.81 103 GLU A N 1
ATOM 820 C CA . GLU A 1 103 ? -11.295 10.359 21.101 1.00 74.81 103 GLU A CA 1
ATOM 821 C C . GLU A 1 103 ? -12.199 9.472 21.942 1.00 74.81 103 GLU A C 1
ATOM 823 O O . GLU A 1 103 ? -12.764 8.494 21.453 1.00 74.81 103 GLU A O 1
ATOM 828 N N . LYS A 1 104 ? -12.272 9.768 23.244 1.00 70.75 104 LYS A N 1
ATOM 829 C CA . LYS A 1 104 ? -13.109 9.002 24.166 1.00 70.75 104 LYS A CA 1
ATOM 830 C C . LYS A 1 104 ? -14.550 9.461 24.052 1.00 70.75 104 LYS A C 1
ATOM 832 O O . LYS A 1 104 ? -14.874 10.582 24.433 1.00 70.75 104 LYS A O 1
ATOM 837 N N . GLN A 1 105 ? -15.405 8.550 23.623 1.00 76.50 105 GLN A N 1
ATOM 838 C CA . GLN A 1 105 ? -16.847 8.715 23.674 1.00 76.50 105 GLN A CA 1
ATOM 839 C C . GLN A 1 105 ? -17.428 7.696 24.645 1.00 76.50 105 GLN A C 1
ATOM 841 O O . GLN A 1 105 ? -16.799 6.682 24.955 1.00 76.50 105 GLN A O 1
ATOM 846 N N . ASN A 1 106 ? -18.629 7.954 25.161 1.00 74.69 106 ASN A N 1
ATOM 847 C CA . ASN A 1 106 ? -19.328 6.977 25.994 1.00 74.69 106 ASN A CA 1
ATOM 848 C C . ASN A 1 106 ? -19.952 5.885 25.107 1.00 74.69 106 ASN A C 1
ATOM 850 O O . ASN A 1 106 ? -21.170 5.765 25.009 1.00 74.69 106 ASN A O 1
ATOM 854 N N . SER A 1 107 ? -19.095 5.150 24.398 1.00 78.94 107 SER A N 1
ATOM 855 C CA . SER A 1 107 ? -19.459 4.084 23.474 1.00 78.94 107 SER A CA 1
ATOM 856 C C . SER A 1 107 ? -18.900 2.756 23.963 1.00 78.94 107 SER A C 1
ATOM 858 O O . SER A 1 107 ? -17.766 2.680 24.433 1.00 78.94 107 SER A O 1
ATOM 860 N N . LYS A 1 108 ? -19.714 1.710 23.822 1.00 87.69 108 LYS A N 1
ATOM 861 C CA . LYS A 1 108 ? -19.346 0.315 24.098 1.00 87.69 108 LYS A CA 1
ATOM 862 C C . LYS A 1 108 ? -18.483 -0.286 22.985 1.00 87.69 108 LYS A C 1
ATOM 864 O O . LYS A 1 108 ? -17.875 -1.331 23.182 1.00 87.69 108 LYS A O 1
ATOM 869 N N . ILE A 1 109 ? -18.413 0.384 21.836 1.00 91.81 109 ILE A N 1
ATOM 870 C CA . ILE A 1 109 ? -17.611 -0.014 20.683 1.00 91.81 109 ILE A CA 1
ATOM 871 C C . ILE A 1 109 ? -16.427 0.944 20.552 1.00 91.81 109 ILE A C 1
ATOM 873 O O . ILE A 1 109 ? -16.588 2.167 20.647 1.00 91.81 109 ILE A O 1
ATOM 877 N N . GLY A 1 110 ? -15.241 0.393 20.301 1.00 94.44 110 GLY A N 1
ATOM 878 C CA . GLY A 1 110 ? -14.060 1.183 19.965 1.00 94.44 110 GLY A CA 1
ATOM 879 C C . GLY A 1 110 ? -13.409 0.738 18.667 1.00 94.44 110 GLY A C 1
ATOM 880 O O . GLY A 1 110 ? -13.462 -0.432 18.291 1.00 94.44 110 GLY A O 1
ATOM 881 N N . ILE A 1 111 ? -12.783 1.695 17.990 1.00 97.06 111 ILE A N 1
ATOM 882 C CA . ILE A 1 111 ? -12.126 1.496 16.702 1.00 97.06 111 ILE A CA 1
ATOM 883 C C . ILE A 1 111 ? -10.642 1.845 16.818 1.00 97.06 111 ILE A C 1
ATOM 885 O O . ILE A 1 111 ? -10.299 2.955 17.222 1.00 97.06 111 ILE A O 1
ATOM 889 N N . ILE A 1 112 ? -9.763 0.926 16.423 1.00 96.50 112 ILE A N 1
ATOM 890 C CA . ILE A 1 112 ? -8.332 1.181 16.221 1.00 96.50 112 ILE A CA 1
ATOM 891 C C . ILE A 1 112 ? -8.079 1.341 14.726 1.00 96.50 112 ILE A C 1
ATOM 893 O O . ILE A 1 112 ? -8.515 0.522 13.922 1.00 96.50 112 ILE A O 1
ATOM 897 N N . THR A 1 113 ? -7.365 2.395 14.348 1.00 95.69 113 THR A N 1
ATOM 898 C CA . THR A 1 113 ? -7.089 2.722 12.944 1.00 95.69 113 THR A CA 1
ATOM 899 C C . THR A 1 113 ? -5.758 3.455 12.810 1.00 95.69 113 THR A C 1
ATOM 901 O O . THR A 1 113 ? -5.186 3.922 13.794 1.00 95.69 113 THR A O 1
ATOM 904 N N . SER A 1 114 ? -5.251 3.594 11.588 1.00 92.38 114 SER A N 1
ATOM 905 C CA . SER A 1 114 ? -4.091 4.436 11.280 1.00 92.38 114 SER A CA 1
ATOM 906 C C . SER A 1 114 ? -4.271 5.151 9.940 1.00 92.38 114 SER A C 1
ATOM 908 O O . SER A 1 114 ? -5.142 4.786 9.151 1.00 92.38 114 SER A O 1
ATOM 910 N N . SER A 1 115 ? -3.450 6.174 9.680 1.00 89.69 115 SER A N 1
ATOM 911 C CA . SER A 1 115 ? -3.369 6.842 8.371 1.00 89.69 115 SER A CA 1
ATOM 912 C C . SER A 1 115 ? -4.742 7.285 7.812 1.00 89.69 115 SER A C 1
ATOM 914 O O . SER A 1 115 ? -5.594 7.767 8.562 1.00 89.69 115 SER A O 1
ATOM 916 N N . THR A 1 116 ? -4.957 7.151 6.499 1.00 91.56 116 THR A N 1
ATOM 917 C CA . THR A 1 116 ? -6.181 7.523 5.770 1.00 91.56 116 THR A CA 1
ATOM 918 C C . THR A 1 116 ? -7.434 6.835 6.307 1.00 91.56 116 THR A C 1
ATOM 920 O O . THR A 1 116 ? -8.499 7.452 6.316 1.00 91.56 116 THR A O 1
ATOM 923 N N . SER A 1 117 ? -7.321 5.615 6.843 1.00 94.19 117 SER A N 1
ATOM 924 C CA . SER A 1 117 ? -8.472 4.870 7.358 1.00 94.19 117 SER A CA 1
ATOM 925 C C . SER A 1 117 ? -9.187 5.598 8.506 1.00 94.19 117 SER A C 1
ATOM 927 O O . SER A 1 117 ? -10.408 5.506 8.624 1.00 94.19 117 SER A O 1
ATOM 929 N N . TYR A 1 118 ? -8.468 6.430 9.274 1.00 94.69 118 TYR A N 1
ATOM 930 C CA . TYR A 1 118 ? -9.070 7.313 10.282 1.00 94.69 118 TYR A CA 1
ATOM 931 C C . TYR A 1 118 ? -10.114 8.267 9.685 1.00 94.69 118 TYR A C 1
ATOM 933 O O . TYR A 1 118 ? -11.177 8.455 10.276 1.00 94.69 118 TYR A O 1
ATOM 941 N N . GLN A 1 119 ? -9.854 8.827 8.501 1.00 94.75 119 GLN A N 1
ATOM 942 C CA . GLN A 1 119 ? -10.777 9.769 7.864 1.00 94.75 119 GLN A CA 1
ATOM 943 C C . GLN A 1 119 ? -12.076 9.079 7.445 1.00 94.75 119 GLN A C 1
ATOM 945 O O . GLN A 1 119 ? -13.154 9.606 7.706 1.00 94.75 119 GLN A O 1
ATOM 950 N N . TYR A 1 120 ? -12.003 7.856 6.905 1.00 95.25 120 TYR A N 1
ATOM 951 C CA . TYR A 1 120 ? -13.209 7.088 6.576 1.00 95.25 120 TYR A CA 1
ATOM 952 C C . TYR A 1 120 ? -14.071 6.826 7.811 1.00 95.25 120 TYR A C 1
ATOM 954 O O . TYR A 1 120 ? -15.294 6.933 7.741 1.00 95.25 120 TYR A O 1
ATOM 962 N N . ILE A 1 121 ? -13.446 6.528 8.951 1.00 95.44 121 ILE A N 1
ATOM 963 C CA . ILE A 1 121 ? -14.165 6.324 10.210 1.00 95.44 121 ILE A CA 1
ATOM 964 C C . ILE A 1 121 ? -14.791 7.623 10.710 1.00 95.44 121 ILE A C 1
ATOM 966 O O . ILE A 1 121 ? -15.977 7.618 11.043 1.00 95.44 121 ILE A O 1
ATOM 970 N N . LYS A 1 122 ? -14.061 8.744 10.701 1.00 93.25 122 LYS A N 1
ATOM 971 C CA . LYS A 1 122 ? -14.613 10.048 11.102 1.00 93.25 122 LYS A CA 1
ATOM 972 C C . LYS A 1 122 ? -15.777 10.487 10.223 1.00 93.25 122 LYS A C 1
ATOM 974 O O . LYS A 1 122 ? -16.766 10.987 10.745 1.00 93.25 122 LYS A O 1
ATOM 979 N N . GLU A 1 123 ? -15.710 10.269 8.916 1.00 94.69 123 GLU A N 1
ATOM 980 C CA . GLU A 1 123 ? -16.804 10.626 8.009 1.00 94.69 123 GLU A CA 1
ATOM 981 C C . GLU A 1 123 ? -18.050 9.750 8.193 1.00 94.69 123 GLU A C 1
ATOM 983 O O . GLU A 1 123 ? -19.171 10.214 7.980 1.00 94.69 123 GLU A O 1
ATOM 988 N N . VAL A 1 124 ? -17.878 8.483 8.579 1.00 95.31 124 VAL A N 1
ATOM 989 C CA . VAL A 1 124 ? -18.997 7.549 8.771 1.00 95.31 124 VAL A CA 1
ATOM 990 C C . VAL A 1 124 ? -19.631 7.691 10.151 1.00 95.31 124 VAL A C 1
ATOM 992 O O . VAL A 1 124 ? -20.856 7.703 10.253 1.00 95.31 124 VAL A O 1
ATOM 995 N N . PHE A 1 125 ? -18.815 7.798 11.197 1.00 92.56 125 PHE A N 1
ATOM 996 C CA . PHE A 1 125 ? -19.270 7.749 12.586 1.00 92.56 125 PHE A CA 1
ATOM 997 C C . PHE A 1 125 ? -19.270 9.108 13.291 1.00 92.56 125 PHE A C 1
ATOM 999 O O . PHE A 1 125 ? -19.900 9.232 14.343 1.00 92.56 125 PHE A O 1
ATOM 1006 N N . GLY A 1 126 ? -18.583 10.123 12.764 1.00 89.50 126 GLY A N 1
ATOM 1007 C CA . GLY A 1 126 ? -18.400 11.399 13.455 1.00 89.50 126 GLY A CA 1
ATOM 1008 C C . GLY A 1 126 ? -17.792 11.196 14.844 1.00 89.50 126 GLY A C 1
ATOM 1009 O O . GLY A 1 126 ? -16.698 10.648 14.977 1.00 89.50 126 GLY A O 1
ATOM 1010 N N . ASP A 1 127 ? -18.535 11.609 15.870 1.00 88.69 127 ASP A N 1
ATOM 1011 C CA . ASP A 1 127 ? -18.158 11.505 17.286 1.00 88.69 127 ASP A CA 1
ATOM 1012 C C . ASP A 1 127 ? -18.983 10.436 18.035 1.00 88.69 127 ASP A C 1
ATOM 1014 O O . ASP A 1 127 ? -19.121 10.489 19.253 1.00 88.69 127 ASP A O 1
ATOM 1018 N N . SER A 1 128 ? -19.586 9.474 17.325 1.00 88.62 128 SER A N 1
ATOM 1019 C CA . SER A 1 128 ? -20.456 8.448 17.938 1.00 88.62 128 SER A CA 1
ATOM 1020 C C . SER A 1 128 ? -19.713 7.239 18.521 1.00 88.62 128 SER A C 1
ATOM 1022 O O . SER A 1 128 ? -20.296 6.458 19.274 1.00 88.62 128 SER A O 1
ATOM 1024 N N . VAL A 1 129 ? -18.431 7.070 18.197 1.00 91.19 129 VAL A N 1
ATOM 1025 C CA . VAL A 1 129 ? -17.612 5.918 18.605 1.00 91.19 129 VAL A CA 1
ATOM 1026 C C . VAL A 1 129 ? -16.293 6.379 19.202 1.00 91.19 129 VAL A C 1
ATOM 1028 O O . VAL A 1 129 ? -15.800 7.459 18.880 1.00 91.19 129 VAL A O 1
ATOM 1031 N N . SER A 1 130 ? -15.714 5.549 20.069 1.00 92.56 130 SER A N 1
ATOM 1032 C CA . SER A 1 130 ? -14.369 5.804 20.576 1.00 92.56 130 SER A CA 1
ATOM 1033 C C . SER A 1 130 ? -13.338 5.407 19.525 1.00 92.56 130 SER A C 1
ATOM 1035 O O . SER A 1 130 ? -13.401 4.296 18.998 1.00 92.56 130 SER A O 1
ATOM 1037 N N . ILE A 1 131 ? -12.378 6.283 19.230 1.00 94.12 131 ILE A N 1
ATOM 1038 C CA . ILE A 1 131 ? -11.360 6.037 18.198 1.00 94.12 131 ILE A CA 1
ATOM 1039 C C . ILE A 1 131 ? -9.968 6.149 18.812 1.00 94.12 131 ILE A C 1
ATOM 1041 O O . ILE A 1 131 ? -9.656 7.119 19.504 1.00 94.12 131 ILE A O 1
ATOM 1045 N N . LEU A 1 132 ? -9.130 5.153 18.527 1.00 93.56 132 LEU A N 1
ATOM 1046 C CA . LEU A 1 132 ? -7.691 5.188 18.730 1.00 93.56 132 LEU A CA 1
ATOM 1047 C C . LEU A 1 132 ? -7.003 5.228 17.366 1.00 93.56 132 LEU A C 1
ATOM 1049 O O . LEU A 1 132 ? -6.875 4.213 16.678 1.00 93.56 132 LEU A O 1
ATOM 1053 N N . LYS A 1 133 ? -6.529 6.410 16.983 1.00 93.06 133 LYS A N 1
ATOM 1054 C CA . LYS A 1 133 ? -5.702 6.584 15.789 1.00 93.06 133 LYS A CA 1
ATOM 1055 C C . LYS A 1 133 ? -4.245 6.383 16.168 1.00 93.06 133 LYS A C 1
ATOM 1057 O O . LYS A 1 133 ? -3.685 7.199 16.891 1.00 93.06 133 LYS A O 1
ATOM 1062 N N . LEU A 1 134 ? -3.618 5.327 15.669 1.00 89.31 134 LEU A N 1
ATOM 1063 C CA . LEU A 1 134 ? -2.202 5.068 15.899 1.00 89.31 134 LEU A CA 1
ATOM 1064 C C . LEU A 1 134 ? -1.345 6.040 15.079 1.00 89.31 134 LEU A C 1
ATOM 1066 O O . LEU A 1 134 ? -1.402 6.046 13.848 1.00 89.31 134 LEU A O 1
ATOM 1070 N N . GLY A 1 135 ? -0.526 6.838 15.767 1.00 81.44 135 GLY A N 1
ATOM 1071 C CA . GLY A 1 135 ? 0.489 7.692 15.135 1.00 81.44 135 GLY A CA 1
ATOM 1072 C C . GLY A 1 135 ? 1.740 6.921 14.692 1.00 81.44 135 GLY A C 1
ATOM 1073 O O . GLY A 1 135 ? 2.482 7.380 13.827 1.00 81.44 135 GLY A O 1
ATOM 1074 N N . LEU A 1 136 ? 1.958 5.731 15.258 1.00 78.50 136 LEU A N 1
ATOM 1075 C CA . LEU A 1 136 ? 3.033 4.807 14.907 1.00 78.50 136 LEU A CA 1
ATOM 1076 C C . LEU A 1 136 ? 2.474 3.379 14.896 1.00 78.50 136 LEU A C 1
ATOM 1078 O O . LEU A 1 136 ? 1.997 2.892 15.919 1.00 78.50 136 LEU A O 1
ATOM 1082 N N . VAL A 1 137 ? 2.522 2.719 13.736 1.00 82.31 137 VAL A N 1
ATOM 1083 C CA . VAL A 1 137 ? 2.003 1.348 13.553 1.00 82.31 137 VAL A CA 1
ATOM 1084 C C . VAL A 1 137 ? 3.050 0.268 13.803 1.00 82.31 137 VAL A C 1
ATOM 1086 O O . VAL A 1 137 ? 2.708 -0.902 13.911 1.00 82.31 137 VAL A O 1
ATOM 1089 N N . PHE A 1 138 ? 4.330 0.633 13.898 1.00 78.38 138 PHE A N 1
ATOM 1090 C CA . PHE A 1 138 ? 5.367 -0.292 14.328 1.00 78.38 138 PHE A CA 1
ATOM 1091 C C . PHE A 1 138 ? 6.504 0.435 15.058 1.00 78.38 138 PHE A C 1
ATOM 1093 O O . PHE A 1 138 ? 7.123 1.332 14.477 1.00 78.38 138 PHE A O 1
ATOM 1100 N N . PRO A 1 139 ? 6.829 0.024 16.296 1.00 73.75 139 PRO A N 1
ATOM 1101 C CA . PRO A 1 139 ? 6.125 -0.961 17.119 1.00 73.75 139 PRO A CA 1
ATOM 1102 C C . PRO A 1 139 ? 4.799 -0.407 17.653 1.00 73.75 139 PRO A C 1
ATOM 1104 O O . PRO A 1 139 ? 4.627 0.802 17.788 1.00 73.75 139 PRO A O 1
ATOM 1107 N N . ILE A 1 140 ? 3.876 -1.308 17.982 1.00 81.75 140 ILE A N 1
ATOM 1108 C CA . ILE A 1 140 ? 2.569 -0.971 18.550 1.00 81.75 140 ILE A CA 1
ATOM 1109 C C . ILE A 1 140 ? 2.652 -1.051 20.080 1.00 81.75 140 ILE A C 1
ATOM 1111 O O . ILE A 1 140 ? 3.236 -1.985 20.625 1.00 81.75 140 ILE A O 1
ATOM 1115 N N . SER A 1 141 ? 2.075 -0.075 20.789 1.00 83.69 141 SER A N 1
ATOM 1116 C CA . SER A 1 141 ? 2.066 -0.058 22.257 1.00 83.69 141 SER A CA 1
ATOM 1117 C C . SER A 1 141 ? 0.955 -0.946 22.824 1.00 83.69 141 SER A C 1
ATOM 1119 O O . SER A 1 141 ? -0.226 -0.596 22.782 1.00 83.69 141 SER A O 1
ATOM 1121 N N . GLU A 1 142 ? 1.340 -2.074 23.422 1.00 87.75 142 GLU A N 1
ATOM 1122 C CA . GLU A 1 142 ? 0.427 -2.969 24.145 1.00 87.75 142 GLU A CA 1
ATOM 1123 C C . GLU A 1 142 ? -0.335 -2.239 25.258 1.00 87.75 142 GLU A C 1
ATOM 1125 O O . GLU A 1 142 ? -1.551 -2.386 25.384 1.00 87.75 142 GLU A O 1
ATOM 1130 N N . LYS A 1 143 ? 0.369 -1.419 26.052 1.00 86.38 143 LYS A N 1
ATOM 1131 C CA . LYS A 1 143 ? -0.231 -0.657 27.156 1.00 86.38 143 LYS A CA 1
ATOM 1132 C C . LYS A 1 143 ? -1.327 0.276 26.648 1.00 86.38 143 LYS A C 1
ATOM 1134 O O . LYS A 1 143 ? -2.382 0.366 27.271 1.00 86.38 143 LYS A O 1
ATOM 1139 N N . LEU A 1 144 ? -1.087 0.938 25.515 1.00 86.56 144 LEU A N 1
ATOM 1140 C CA . LEU A 1 144 ? -2.058 1.830 24.889 1.00 86.56 144 LEU A CA 1
ATOM 1141 C C . LEU A 1 144 ? -3.311 1.060 24.457 1.00 86.56 144 LEU A C 1
ATOM 1143 O O . LEU A 1 144 ? -4.411 1.437 24.857 1.00 86.56 144 LEU A O 1
ATOM 1147 N N . ILE A 1 145 ? -3.149 -0.053 23.735 1.00 91.06 145 ILE A N 1
ATOM 1148 C CA . ILE A 1 145 ? -4.277 -0.878 23.277 1.00 91.06 145 ILE A CA 1
ATOM 1149 C C . ILE A 1 145 ? -5.071 -1.433 24.458 1.00 91.06 145 ILE A C 1
ATOM 1151 O O . ILE A 1 145 ? -6.291 -1.298 24.484 1.00 91.06 145 ILE A O 1
ATOM 1155 N N . LYS A 1 146 ? -4.401 -2.001 25.466 1.00 91.81 146 LYS A N 1
ATOM 1156 C CA . LYS A 1 146 ? -5.071 -2.521 26.668 1.00 91.81 146 LYS A CA 1
ATOM 1157 C C . LYS A 1 146 ? -5.835 -1.426 27.406 1.00 91.81 146 LYS A C 1
ATOM 1159 O O . LYS A 1 146 ? -6.963 -1.648 27.835 1.00 91.81 146 LYS A O 1
ATOM 1164 N N . SER A 1 147 ? -5.249 -0.233 27.523 1.00 89.69 147 SER A N 1
ATOM 1165 C CA . SER A 1 147 ? -5.921 0.900 28.162 1.00 89.69 147 SER A CA 1
ATOM 1166 C C . SER A 1 147 ? -7.159 1.355 27.382 1.00 89.69 147 SER A C 1
ATOM 1168 O O . SER A 1 147 ? -8.199 1.596 27.992 1.00 89.69 147 SER A O 1
ATOM 1170 N N . PHE A 1 148 ? -7.080 1.381 26.049 1.00 90.25 148 PHE A N 1
ATOM 1171 C CA . PHE A 1 148 ? -8.197 1.704 25.164 1.00 90.25 148 PHE A CA 1
ATOM 1172 C C . PHE A 1 148 ? -9.316 0.656 25.244 1.00 90.25 148 PHE A C 1
ATOM 1174 O O . PHE A 1 148 ? -10.482 1.012 25.380 1.00 90.25 148 PHE A O 1
ATOM 1181 N N . ALA A 1 149 ? -8.953 -0.628 25.246 1.00 92.31 149 ALA A N 1
ATOM 1182 C CA . ALA A 1 149 ? -9.882 -1.755 25.268 1.00 92.31 149 ALA A CA 1
ATOM 1183 C C . ALA A 1 149 ? -10.571 -1.987 26.622 1.00 92.31 149 ALA A C 1
ATOM 1185 O O . ALA A 1 149 ? -11.616 -2.624 26.672 1.00 92.31 149 ALA A O 1
ATOM 1186 N N . SER A 1 150 ? -10.013 -1.461 27.716 1.00 89.88 150 SER A N 1
ATOM 1187 C CA . SER A 1 150 ? -10.422 -1.781 29.094 1.00 89.88 150 SER A CA 1
ATOM 1188 C C . SER A 1 150 ? -11.908 -1.590 29.432 1.00 89.88 150 SER A C 1
ATOM 1190 O O . SER A 1 150 ? -12.396 -2.240 30.350 1.00 89.88 150 SER A O 1
ATOM 1192 N N . ASN A 1 151 ? -12.615 -0.696 28.735 1.00 86.00 151 ASN A N 1
ATOM 1193 C CA . ASN A 1 151 ? -14.029 -0.386 28.985 1.00 86.00 151 ASN A CA 1
ATOM 1194 C C . ASN A 1 151 ? -14.910 -0.587 27.739 1.00 86.00 151 ASN A C 1
ATOM 1196 O O . ASN A 1 151 ? -15.989 -0.002 27.654 1.00 86.00 151 ASN A O 1
ATOM 1200 N N . LEU A 1 152 ? -14.430 -1.351 26.757 1.00 92.38 152 LEU A N 1
ATOM 1201 C CA . LEU A 1 152 ? -15.179 -1.669 25.545 1.00 92.38 152 LEU A CA 1
ATOM 1202 C C . LEU A 1 152 ? -15.834 -3.045 25.678 1.00 92.38 152 LEU A C 1
ATOM 1204 O O . LEU A 1 152 ? -15.330 -3.915 26.381 1.00 92.38 152 LEU A O 1
ATOM 1208 N N . GLU A 1 153 ? -16.954 -3.236 24.992 1.00 95.12 153 GLU A N 1
ATOM 1209 C CA . GLU A 1 153 ? -17.575 -4.548 24.796 1.00 95.12 153 GLU A CA 1
ATOM 1210 C C . GLU A 1 153 ? -17.056 -5.199 23.513 1.00 95.12 153 GLU A C 1
ATOM 1212 O O . GLU A 1 153 ? -16.895 -6.412 23.480 1.00 95.12 153 GLU A O 1
ATOM 1217 N N . GLU A 1 154 ? -16.737 -4.398 22.490 1.00 95.44 154 GLU A N 1
ATOM 1218 C CA . GLU A 1 154 ? -16.219 -4.861 21.201 1.00 95.44 154 GLU A CA 1
ATOM 1219 C C . GLU A 1 154 ? -15.144 -3.914 20.651 1.00 95.44 154 GLU A C 1
ATOM 1221 O O . GLU A 1 154 ? -15.217 -2.687 20.805 1.00 95.44 154 GLU A O 1
ATOM 1226 N N . LEU A 1 155 ? -14.157 -4.495 19.965 1.00 97.06 155 LEU A N 1
ATOM 1227 C CA . LEU A 1 155 ? -13.064 -3.779 19.318 1.00 97.06 155 LEU A CA 1
ATOM 1228 C C . LEU A 1 155 ? -13.070 -4.033 17.814 1.00 97.06 155 LEU A C 1
ATOM 1230 O O . LEU A 1 155 ? -13.072 -5.175 17.364 1.00 97.06 155 LEU A O 1
ATOM 1234 N N . TYR A 1 156 ? -12.983 -2.963 17.036 1.00 97.75 156 TYR A N 1
ATOM 1235 C CA . TYR A 1 156 ? -12.871 -3.034 15.586 1.00 97.75 156 TYR A CA 1
ATOM 1236 C C . TYR A 1 156 ? -11.522 -2.470 15.157 1.00 97.75 156 TYR A C 1
ATOM 1238 O O . TYR A 1 156 ? -11.114 -1.397 15.599 1.00 97.75 156 TYR A O 1
ATOM 1246 N N . VAL A 1 157 ? -10.824 -3.179 14.285 1.00 97.62 157 VAL A N 1
ATOM 1247 C CA . VAL A 1 157 ? -9.558 -2.755 13.702 1.00 97.62 157 VAL A CA 1
ATOM 1248 C C . VAL A 1 157 ? -9.795 -2.440 12.237 1.00 97.62 157 VAL A C 1
ATOM 1250 O O . VAL A 1 157 ? -10.129 -3.306 11.432 1.00 97.62 157 VAL A O 1
ATOM 1253 N N . VAL A 1 158 ? -9.647 -1.163 11.902 1.00 97.38 158 VAL A N 1
ATOM 1254 C CA . VAL A 1 158 ? -9.866 -0.644 10.557 1.00 97.38 158 VAL A CA 1
ATOM 1255 C C . VAL A 1 158 ? -8.503 -0.283 9.989 1.00 97.38 158 VAL A C 1
ATOM 1257 O O . VAL A 1 158 ? -7.967 0.797 10.227 1.00 97.38 158 VAL A O 1
ATOM 1260 N N . GLU A 1 159 ? -7.936 -1.222 9.244 1.00 94.25 159 GLU A N 1
ATOM 1261 C CA . GLU A 1 159 ? -6.682 -1.048 8.520 1.00 94.25 159 GLU A CA 1
ATOM 1262 C C . GLU A 1 159 ? -6.839 -1.520 7.076 1.00 94.25 159 GLU A C 1
ATOM 1264 O O . GLU A 1 159 ? -7.524 -2.509 6.805 1.00 94.25 159 GLU A O 1
ATOM 1269 N N . GLU A 1 160 ? -6.232 -0.801 6.138 1.00 93.19 160 GLU A N 1
ATOM 1270 C CA . GLU A 1 160 ? -6.189 -1.186 4.727 1.00 93.19 160 GLU A CA 1
ATOM 1271 C C . GLU A 1 160 ? -5.069 -2.195 4.466 1.00 93.19 160 GLU A C 1
ATOM 1273 O O . GLU A 1 160 ? -4.047 -2.186 5.146 1.00 93.19 160 GLU A O 1
ATOM 1278 N N . LEU A 1 161 ? -5.248 -3.038 3.445 1.00 91.56 161 LEU A N 1
ATOM 1279 C CA . LEU A 1 161 ? -4.307 -4.102 3.077 1.00 91.56 161 LEU A CA 1
ATOM 1280 C C . LEU A 1 161 ? -4.203 -5.209 4.138 1.00 91.56 161 LEU A C 1
ATOM 1282 O O . LEU A 1 161 ? -5.225 -5.764 4.545 1.00 91.56 161 LEU A O 1
ATOM 1286 N N . ASP A 1 162 ? -2.993 -5.572 4.549 1.00 93.00 162 ASP A N 1
ATOM 1287 C CA . ASP A 1 162 ? -2.744 -6.709 5.430 1.00 93.00 162 ASP A CA 1
ATOM 1288 C C . ASP A 1 162 ? -3.126 -6.420 6.898 1.00 93.00 162 ASP A C 1
ATOM 1290 O O . ASP A 1 162 ? -2.974 -5.290 7.361 1.00 93.00 162 ASP A O 1
ATOM 1294 N N . PRO A 1 163 ? -3.591 -7.432 7.660 1.00 94.50 163 PRO A N 1
ATOM 1295 C CA . PRO A 1 163 ? -4.040 -7.276 9.047 1.00 94.50 163 PRO A CA 1
ATOM 1296 C C . PRO A 1 163 ? -2.884 -7.173 10.061 1.00 94.50 163 PRO A C 1
ATOM 1298 O O . PRO A 1 163 ? -2.699 -8.055 10.902 1.00 94.50 163 PRO A O 1
ATOM 1301 N N . ILE A 1 164 ? -2.043 -6.143 9.983 1.00 94.50 164 ILE A N 1
ATOM 1302 C CA . ILE A 1 164 ? -0.887 -5.997 10.882 1.00 94.50 164 ILE A CA 1
ATOM 1303 C C . ILE A 1 164 ? -1.330 -5.607 12.298 1.00 94.50 164 ILE A C 1
ATOM 1305 O O . ILE A 1 164 ? -0.911 -6.230 13.280 1.00 94.50 164 ILE A O 1
ATOM 1309 N N . ILE A 1 165 ? -2.188 -4.597 12.416 1.00 95.38 165 ILE A N 1
ATOM 1310 C CA . ILE A 1 165 ? -2.696 -4.080 13.690 1.00 95.38 165 ILE A CA 1
ATOM 1311 C C . ILE A 1 165 ? -3.679 -5.080 14.304 1.00 95.38 165 ILE A C 1
ATOM 1313 O O . ILE A 1 165 ? -3.635 -5.325 15.510 1.00 95.38 165 ILE A O 1
ATOM 1317 N N . GLU A 1 166 ? -4.535 -5.696 13.493 1.00 96.31 166 GLU A N 1
ATOM 1318 C CA . GLU A 1 166 ? -5.546 -6.657 13.926 1.00 96.31 166 GLU A CA 1
ATOM 1319 C C . GLU A 1 166 ? -4.895 -7.904 14.508 1.00 96.31 166 GLU A C 1
ATOM 1321 O O . GLU A 1 166 ? -5.235 -8.309 15.622 1.00 96.31 166 GLU A O 1
ATOM 1326 N N . ASN A 1 167 ? -3.919 -8.482 13.799 1.00 95.56 167 ASN A N 1
ATOM 1327 C CA . ASN A 1 167 ? -3.186 -9.647 14.288 1.00 95.56 167 ASN A CA 1
ATOM 1328 C C . ASN A 1 167 ? -2.459 -9.333 15.596 1.00 95.56 167 ASN A C 1
ATOM 1330 O O . ASN A 1 167 ? -2.456 -10.158 16.513 1.00 95.56 167 ASN A O 1
ATOM 1334 N N . TYR A 1 168 ? -1.891 -8.129 15.714 1.00 95.19 168 TYR A N 1
ATOM 1335 C CA . TYR A 1 168 ? -1.278 -7.703 16.964 1.00 95.19 168 TYR A CA 1
ATOM 1336 C C . TYR A 1 168 ? -2.316 -7.619 18.091 1.00 95.19 168 TYR A C 1
ATOM 1338 O O . TYR A 1 168 ? -2.123 -8.244 19.130 1.00 95.19 168 TYR A O 1
ATOM 1346 N N . CYS A 1 169 ? -3.456 -6.950 17.879 1.00 95.25 169 CYS A N 1
ATOM 1347 C CA . CYS A 1 169 ? -4.531 -6.847 18.875 1.00 95.25 169 CYS A CA 1
ATOM 1348 C C . CYS A 1 169 ? -5.055 -8.224 19.310 1.00 95.25 169 CYS A C 1
ATOM 1350 O O . CYS A 1 169 ? -5.222 -8.467 20.506 1.00 95.25 169 CYS A O 1
ATOM 1352 N N . LYS A 1 170 ? -5.251 -9.147 18.360 1.00 95.25 170 LYS A N 1
ATOM 1353 C CA . LYS A 1 170 ? -5.663 -10.535 18.628 1.00 95.25 170 LYS A CA 1
ATOM 1354 C C . LYS A 1 170 ? -4.645 -11.299 19.473 1.00 95.25 170 LYS A C 1
ATOM 1356 O O . LYS A 1 170 ? -5.044 -12.123 20.291 1.00 95.25 170 LYS A O 1
ATOM 1361 N N . SER A 1 171 ? -3.354 -10.990 19.355 1.00 95.56 171 SER A N 1
ATOM 1362 C CA . SER A 1 171 ? -2.318 -11.622 20.184 1.00 95.56 171 SER A CA 1
ATOM 1363 C 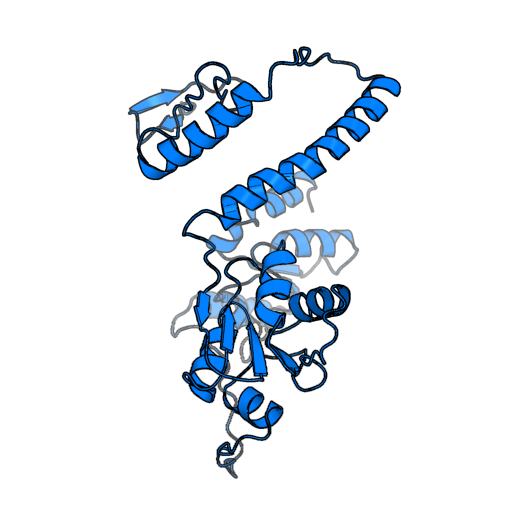C . SER A 1 171 ? -2.302 -11.138 21.645 1.00 95.56 171 SER A C 1
ATOM 1365 O O . SER A 1 171 ? -1.771 -11.835 22.506 1.00 95.56 171 SER A O 1
ATOM 1367 N N . LEU A 1 172 ? -2.924 -9.991 21.957 1.00 92.94 172 LEU A N 1
ATOM 1368 C CA . LEU A 1 172 ? -2.939 -9.395 23.305 1.00 92.94 172 LEU A CA 1
ATOM 1369 C C . LEU A 1 172 ? -3.999 -9.970 24.261 1.00 92.94 172 LEU A C 1
ATOM 1371 O O . LEU A 1 172 ? -4.023 -9.580 25.431 1.00 92.94 172 LEU A O 1
ATOM 1375 N N . ASN A 1 173 ? -4.864 -10.871 23.783 1.00 89.00 173 ASN A N 1
ATOM 1376 C CA . ASN A 1 173 ? -5.894 -11.568 24.563 1.00 89.00 173 ASN A CA 1
ATOM 1377 C C . ASN A 1 173 ? -6.794 -10.630 25.406 1.00 89.00 173 ASN A C 1
ATOM 1379 O O . ASN A 1 173 ? -6.929 -10.790 26.619 1.00 89.00 173 ASN A O 1
ATOM 1383 N N . LEU A 1 174 ? -7.396 -9.621 24.761 1.00 89.56 174 LEU A N 1
ATOM 1384 C CA . LEU A 1 174 ? -8.123 -8.506 25.399 1.00 89.56 174 LEU A CA 1
ATOM 1385 C C . LEU A 1 174 ? -9.472 -8.872 26.057 1.00 89.56 174 LEU A C 1
ATOM 1387 O O . LEU A 1 174 ? -10.144 -7.982 26.566 1.00 89.56 174 LEU A O 1
ATOM 1391 N N . GLN A 1 175 ? -9.872 -10.148 26.070 1.00 91.75 175 GLN A N 1
ATOM 1392 C CA . GLN A 1 175 ? -11.153 -10.641 26.613 1.00 91.75 175 GLN A CA 1
ATOM 1393 C C . GLN A 1 175 ? -12.419 -9.991 26.019 1.00 91.75 175 GLN A C 1
ATOM 1395 O O . GLN A 1 175 ? -13.498 -10.099 26.599 1.00 91.75 175 GLN A O 1
ATOM 1400 N N . ILE A 1 176 ? -12.297 -9.364 24.848 1.00 94.94 176 ILE A N 1
ATOM 1401 C CA . ILE A 1 176 ? -13.395 -8.789 24.064 1.00 94.94 176 ILE A CA 1
ATOM 1402 C C . ILE A 1 176 ? -13.295 -9.278 22.613 1.00 94.94 176 ILE A C 1
ATOM 1404 O O . ILE A 1 176 ? -12.183 -9.572 22.157 1.00 94.94 176 ILE A O 1
ATOM 1408 N N . PRO A 1 177 ? -14.412 -9.377 21.872 1.00 96.56 177 PRO A N 1
ATOM 1409 C CA . PRO A 1 177 ? -14.388 -9.663 20.443 1.00 96.56 177 PRO A CA 1
ATOM 1410 C C . PRO A 1 177 ? -13.578 -8.614 19.673 1.00 96.56 177 PRO A C 1
ATOM 1412 O O . PRO A 1 177 ? -13.678 -7.414 19.944 1.00 96.56 177 PRO A O 1
ATOM 1415 N N . ILE A 1 178 ? -12.772 -9.083 18.716 1.00 97.44 178 ILE A N 1
ATOM 1416 C CA . ILE A 1 178 ? -11.946 -8.242 17.844 1.00 97.44 178 ILE A CA 1
ATOM 1417 C C . ILE A 1 178 ? -12.314 -8.536 16.393 1.00 97.44 178 ILE A C 1
ATOM 1419 O O . ILE A 1 178 ? -12.061 -9.640 15.899 1.00 97.44 178 ILE A O 1
ATOM 1423 N N . HIS A 1 179 ? -12.854 -7.525 15.724 1.00 97.75 179 HIS A N 1
ATOM 1424 C CA . HIS A 1 179 ? -13.277 -7.560 14.328 1.00 97.75 179 HIS A CA 1
ATOM 1425 C C . HIS A 1 179 ? -12.360 -6.693 13.465 1.00 97.75 179 HIS A C 1
ATOM 1427 O O . HIS A 1 179 ? -11.778 -5.721 13.935 1.00 97.75 179 HIS A O 1
ATOM 1433 N N . GLY A 1 180 ? -12.233 -7.036 12.194 1.00 97.12 180 GLY A N 1
ATOM 1434 C CA . GLY A 1 180 ? -11.414 -6.352 11.203 1.00 97.12 180 GLY A CA 1
ATOM 1435 C C . GLY A 1 180 ? -11.634 -7.005 9.846 1.00 97.12 180 GLY A C 1
ATOM 1436 O O . GLY A 1 180 ? -12.654 -6.764 9.205 1.00 97.12 180 GLY A O 1
ATOM 1437 N N . LYS A 1 181 ? -10.718 -7.869 9.405 1.00 96.56 181 LYS A N 1
ATOM 1438 C CA . LYS A 1 181 ? -10.773 -8.548 8.098 1.00 96.56 181 LYS A CA 1
ATOM 1439 C C . LYS A 1 181 ? -11.854 -9.617 7.952 1.00 96.56 181 LYS A C 1
ATOM 1441 O O . LYS A 1 181 ? -12.087 -10.099 6.849 1.00 96.56 181 LYS A O 1
ATOM 1446 N N . ASP A 1 182 ? -12.532 -9.985 9.032 1.00 96.19 182 ASP A N 1
ATOM 1447 C CA . ASP A 1 182 ? -13.750 -10.797 8.973 1.00 96.19 182 ASP A CA 1
ATOM 1448 C C . ASP A 1 182 ? -14.937 -10.026 8.370 1.00 96.19 182 ASP A C 1
ATOM 1450 O O . ASP A 1 182 ? -15.811 -10.636 7.756 1.00 96.19 182 ASP A O 1
ATOM 1454 N N . ILE A 1 183 ? -14.938 -8.694 8.481 1.00 96.25 183 ILE A N 1
ATOM 1455 C CA . ILE A 1 183 ? -15.981 -7.815 7.926 1.00 96.25 183 ILE A CA 1
ATOM 1456 C C . ILE A 1 183 ? -15.455 -6.817 6.879 1.00 96.25 183 ILE A C 1
ATOM 1458 O O . ILE A 1 183 ? -16.239 -6.247 6.117 1.00 96.25 183 ILE A O 1
ATOM 1462 N N . LEU A 1 184 ? -14.138 -6.606 6.815 1.00 96.88 184 LEU A N 1
ATOM 1463 C CA . LEU A 1 184 ? -13.468 -5.685 5.897 1.00 96.88 184 LEU A CA 1
ATOM 1464 C C . LEU A 1 184 ? -12.584 -6.436 4.891 1.00 96.88 184 LEU A C 1
ATOM 1466 O O . LEU A 1 184 ? -11.946 -7.429 5.236 1.00 96.88 184 LEU A O 1
ATOM 1470 N N . PRO A 1 185 ? -12.473 -5.959 3.640 1.00 94.81 185 PRO A N 1
ATOM 1471 C CA . PRO A 1 185 ? -11.632 -6.618 2.654 1.00 94.81 185 PRO A CA 1
ATOM 1472 C C . PRO A 1 185 ? -10.135 -6.478 2.981 1.00 94.81 185 PRO A C 1
ATOM 1474 O O . PRO A 1 185 ? -9.669 -5.485 3.547 1.00 94.81 185 PRO A O 1
ATOM 1477 N N . VAL A 1 186 ? -9.360 -7.488 2.587 1.00 94.19 186 VAL A N 1
ATOM 1478 C CA . VAL A 1 186 ? -7.887 -7.449 2.632 1.00 94.19 186 VAL A CA 1
ATOM 1479 C C . VAL A 1 186 ? -7.329 -6.700 1.422 1.00 94.19 186 VAL A C 1
ATOM 1481 O O . VAL A 1 186 ? -6.320 -6.023 1.531 1.00 94.19 186 VAL A O 1
ATOM 1484 N N . CYS A 1 187 ? -7.987 -6.774 0.265 1.00 91.38 187 CYS A N 1
ATOM 1485 C CA . CYS A 1 187 ? -7.496 -6.157 -0.966 1.00 91.38 187 CYS A CA 1
ATOM 1486 C C . CYS A 1 187 ? -8.339 -4.951 -1.386 1.00 91.38 187 CYS A C 1
ATOM 1488 O O . CYS A 1 187 ? -9.562 -4.955 -1.241 1.00 91.38 187 CYS A O 1
ATOM 1490 N N . GLY A 1 188 ? -7.674 -3.979 -2.009 1.00 87.31 188 GLY A N 1
ATOM 1491 C CA . GLY A 1 188 ? -8.286 -2.743 -2.486 1.00 87.31 188 GLY A CA 1
ATOM 1492 C C . GLY A 1 188 ? -8.198 -1.607 -1.472 1.00 87.31 188 GLY A C 1
ATOM 1493 O O . GLY A 1 188 ? -7.677 -1.773 -0.371 1.00 87.31 188 GLY A O 1
ATOM 1494 N N . GLU A 1 189 ? -8.704 -0.452 -1.886 1.00 91.12 189 GLU A N 1
ATOM 1495 C CA . GLU A 1 189 ? -8.758 0.757 -1.067 1.00 91.12 189 GLU A CA 1
ATOM 1496 C C . GLU A 1 189 ? -10.088 0.821 -0.322 1.00 91.12 189 GLU A C 1
ATOM 1498 O O . GLU A 1 189 ? -11.145 0.445 -0.850 1.00 91.12 189 GLU A O 1
ATOM 1503 N N . PHE A 1 190 ? -10.047 1.302 0.915 1.00 95.00 190 PHE A N 1
ATOM 1504 C CA . PHE A 1 190 ? -11.276 1.519 1.664 1.00 95.00 190 PHE A CA 1
ATOM 1505 C C . PHE A 1 190 ? -12.032 2.743 1.150 1.00 95.00 190 PHE A C 1
ATOM 1507 O O . PHE A 1 190 ? -11.505 3.660 0.529 1.00 95.00 190 PHE A O 1
ATOM 1514 N N . SER A 1 191 ? -13.332 2.736 1.417 1.00 93.62 191 SER A N 1
ATOM 1515 C CA . SER A 1 191 ? -14.210 3.878 1.198 1.00 93.62 191 SER A CA 1
ATOM 1516 C C . SER A 1 191 ? -15.256 3.919 2.299 1.00 93.62 191 SER A C 1
ATOM 1518 O O . SER A 1 191 ? -15.547 2.910 2.945 1.00 93.62 191 SER A O 1
ATOM 1520 N N . GLN A 1 192 ? -15.895 5.070 2.462 1.00 94.19 192 GLN A N 1
ATOM 1521 C CA . GLN A 1 192 ? -16.991 5.283 3.404 1.00 94.19 192 GLN A CA 1
ATOM 1522 C C . GLN A 1 192 ? -18.122 4.272 3.178 1.00 94.19 192 GLN A C 1
ATOM 1524 O O . GLN A 1 192 ? -18.747 3.824 4.133 1.00 94.19 192 GLN A O 1
ATOM 1529 N N . ASN A 1 193 ? -18.367 3.870 1.926 1.00 94.12 193 ASN A N 1
ATOM 1530 C CA . ASN A 1 193 ? -19.372 2.859 1.594 1.00 94.12 193 ASN A CA 1
ATOM 1531 C C . ASN A 1 193 ? -18.963 1.456 2.058 1.00 94.12 193 ASN A C 1
ATOM 1533 O O . ASN A 1 193 ? -19.811 0.727 2.564 1.00 94.12 193 ASN A O 1
ATOM 1537 N N . ILE A 1 194 ? -17.684 1.085 1.924 1.00 94.88 194 ILE A N 1
ATOM 1538 C CA . ILE A 1 194 ? -17.167 -0.195 2.438 1.00 94.88 194 ILE A CA 1
ATOM 1539 C C . ILE A 1 194 ? -17.298 -0.233 3.960 1.00 94.88 194 ILE A C 1
ATOM 1541 O O . ILE A 1 194 ? -17.826 -1.206 4.491 1.00 94.88 194 ILE A O 1
ATOM 1545 N N . ILE A 1 195 ? -16.902 0.843 4.646 1.00 95.81 195 ILE A N 1
ATOM 1546 C CA . ILE A 1 195 ? -17.056 0.955 6.100 1.00 95.81 195 ILE A CA 1
ATOM 1547 C C . ILE A 1 195 ? -18.536 0.867 6.488 1.00 95.81 195 ILE A C 1
ATOM 1549 O O . ILE A 1 195 ? -18.907 0.022 7.294 1.00 95.81 195 ILE A O 1
ATOM 1553 N N . LYS A 1 196 ? -19.417 1.675 5.884 1.00 95.44 196 LYS A N 1
ATOM 1554 C CA . LYS A 1 196 ? -20.857 1.631 6.183 1.00 95.44 196 LYS A CA 1
ATOM 1555 C C . LYS A 1 196 ? -21.434 0.234 5.994 1.00 95.44 196 LYS A C 1
ATOM 1557 O O . LYS A 1 196 ? -22.144 -0.245 6.868 1.00 95.44 196 LYS A O 1
ATOM 1562 N N . LYS A 1 197 ? -21.081 -0.442 4.900 1.00 94.56 197 LYS A N 1
ATOM 1563 C CA . LYS A 1 197 ? -21.514 -1.814 4.637 1.00 94.56 197 LYS A CA 1
ATOM 1564 C C . LYS A 1 197 ? -21.012 -2.795 5.700 1.00 94.56 197 LYS A C 1
ATOM 1566 O O . LYS A 1 197 ? -21.806 -3.600 6.171 1.00 94.56 197 LYS A O 1
ATOM 1571 N N . ALA A 1 198 ? -19.740 -2.715 6.095 1.00 94.81 198 ALA A N 1
ATOM 1572 C CA . ALA A 1 198 ? -19.150 -3.591 7.112 1.00 94.81 198 ALA A CA 1
ATOM 1573 C C . ALA A 1 198 ? -19.844 -3.457 8.479 1.00 94.81 198 ALA A C 1
ATOM 1575 O O . ALA A 1 198 ? -20.021 -4.445 9.183 1.00 94.81 198 ALA A O 1
ATOM 1576 N N . PHE A 1 199 ? -20.304 -2.250 8.815 1.00 94.50 199 PHE A N 1
ATOM 1577 C CA . PHE A 1 199 ? -21.021 -1.954 10.058 1.00 94.50 199 PHE A CA 1
ATOM 1578 C C . PHE A 1 199 ? -22.556 -1.968 9.915 1.00 94.50 199 PHE A C 1
ATOM 1580 O O . PHE A 1 199 ? -23.258 -1.483 10.800 1.00 94.50 199 PHE A O 1
ATOM 1587 N N . ASN A 1 200 ? -23.100 -2.505 8.815 1.00 94.19 200 ASN A N 1
ATOM 1588 C CA . ASN A 1 200 ? -24.544 -2.552 8.533 1.00 94.19 200 ASN A CA 1
ATOM 1589 C C . ASN A 1 200 ? -25.255 -1.183 8.613 1.00 94.19 200 ASN A C 1
ATOM 1591 O O . ASN A 1 200 ? -26.428 -1.086 8.974 1.00 94.19 200 ASN A O 1
ATOM 1595 N N . LEU A 1 201 ? -24.547 -0.111 8.262 1.00 93.50 201 LEU A N 1
ATOM 1596 C CA . LEU A 1 201 ? -25.068 1.250 8.197 1.00 93.50 201 LEU A CA 1
ATOM 1597 C C . LEU A 1 201 ? -25.658 1.553 6.812 1.00 93.50 201 LEU A C 1
ATOM 1599 O O . LEU A 1 201 ? -25.179 1.035 5.798 1.00 93.50 201 LEU A O 1
ATOM 1603 N N . PRO A 1 202 ? -26.659 2.447 6.728 1.00 91.31 202 PRO A N 1
ATOM 1604 C CA . PRO A 1 202 ? -27.241 2.841 5.453 1.00 91.31 202 PRO A CA 1
ATOM 1605 C C . PRO A 1 202 ? -26.209 3.564 4.576 1.00 91.31 202 PRO A C 1
ATOM 1607 O O . PRO A 1 202 ? -25.595 4.554 4.985 1.00 91.31 202 PRO A O 1
ATOM 1610 N N . PHE A 1 203 ? -26.053 3.105 3.335 1.00 88.56 203 PHE A N 1
ATOM 1611 C CA . PHE A 1 203 ? -25.234 3.760 2.317 1.00 88.56 203 PHE A CA 1
ATOM 1612 C C . PHE A 1 203 ? -25.987 3.837 0.989 1.00 88.56 203 PHE A C 1
ATOM 1614 O O . PHE A 1 203 ? -26.833 2.999 0.683 1.00 88.56 203 PHE A O 1
ATOM 1621 N N . ALA A 1 204 ? -25.699 4.876 0.209 1.00 83.06 204 ALA A N 1
ATOM 1622 C CA . ALA A 1 204 ? -26.273 5.023 -1.116 1.00 83.06 204 ALA A CA 1
ATOM 1623 C C . ALA A 1 204 ? -25.447 4.204 -2.111 1.00 83.06 204 ALA A C 1
ATOM 1625 O O . ALA A 1 204 ? -24.265 4.484 -2.327 1.00 83.06 204 ALA A O 1
ATOM 1626 N N . GLU A 1 205 ? -26.073 3.216 -2.743 1.00 79.19 205 GLU A N 1
ATOM 1627 C CA . GLU A 1 205 ? -25.500 2.599 -3.932 1.00 79.19 205 GLU A CA 1
ATOM 1628 C C . GLU A 1 205 ? -25.597 3.589 -5.096 1.00 79.19 205 GLU A C 1
ATOM 1630 O O . GLU A 1 205 ? -26.662 4.135 -5.402 1.00 79.19 205 GLU A O 1
ATOM 1635 N N . GLY A 1 206 ? -24.457 3.873 -5.728 1.00 77.94 206 GLY A N 1
ATOM 1636 C CA . GLY A 1 206 ? -24.427 4.714 -6.918 1.00 77.94 206 GLY A CA 1
ATOM 1637 C C . GLY A 1 206 ? -25.284 4.105 -8.030 1.00 77.94 206 GLY A C 1
ATOM 1638 O O . GLY A 1 206 ? -25.343 2.887 -8.192 1.00 77.94 206 GLY A O 1
ATOM 1639 N N . LYS A 1 207 ? -25.939 4.947 -8.836 1.00 80.44 207 LYS A N 1
ATOM 1640 C CA . LYS A 1 207 ? -26.663 4.465 -10.018 1.00 80.44 207 LYS A CA 1
ATOM 1641 C C . LYS A 1 207 ? -25.661 3.908 -11.024 1.00 80.44 207 LYS A C 1
ATOM 1643 O O . LYS A 1 207 ? -24.818 4.648 -11.531 1.00 80.44 207 LYS A O 1
ATOM 1648 N N . LYS A 1 208 ? -25.775 2.620 -11.349 1.00 80.94 208 LYS A N 1
ATOM 1649 C CA . LYS A 1 208 ? -25.025 2.040 -12.463 1.00 80.94 208 LYS A CA 1
ATOM 1650 C C . LYS A 1 208 ? -25.542 2.653 -13.765 1.00 80.94 208 LYS A C 1
ATOM 1652 O O . LYS A 1 208 ? -26.745 2.644 -14.022 1.00 80.94 208 LYS A O 1
ATOM 1657 N N . LEU A 1 209 ? -24.640 3.201 -14.573 1.00 83.50 209 LEU A N 1
ATOM 1658 C CA . LEU A 1 209 ? -24.984 3.644 -15.919 1.00 83.50 209 LEU A CA 1
ATOM 1659 C C . LEU A 1 209 ? -25.288 2.409 -16.778 1.00 83.50 209 LEU A C 1
ATOM 1661 O O . LEU A 1 209 ? -24.568 1.414 -16.714 1.00 83.50 209 LEU A O 1
ATOM 1665 N N . SER A 1 210 ? -26.375 2.458 -17.551 1.00 86.44 210 SER A N 1
ATOM 1666 C CA . SER A 1 210 ? -26.767 1.371 -18.460 1.00 86.44 210 SER A CA 1
ATOM 1667 C C . SER A 1 210 ? -25.839 1.252 -19.668 1.00 86.44 210 SER A C 1
ATOM 1669 O O . SER A 1 210 ? -25.767 0.197 -20.290 1.00 86.44 210 SER A O 1
ATOM 1671 N N . GLN A 1 211 ? -25.140 2.335 -20.001 1.00 89.44 211 GLN A N 1
ATOM 1672 C CA . GLN A 1 211 ? -24.227 2.404 -21.127 1.00 89.44 211 GLN A CA 1
ATOM 1673 C C . GLN A 1 211 ? -22.820 1.945 -20.728 1.00 89.44 211 GLN A C 1
ATOM 1675 O O . GLN A 1 211 ? -22.307 2.320 -19.673 1.00 89.44 211 GLN A O 1
ATOM 1680 N N . GLU A 1 212 ? -22.172 1.193 -21.617 1.00 87.75 212 GLU A N 1
ATOM 1681 C CA . GLU A 1 212 ? -20.741 0.914 -21.529 1.00 87.75 212 GLU A CA 1
ATOM 1682 C C . GLU A 1 212 ? -19.938 2.211 -21.695 1.00 87.75 212 GLU A C 1
ATOM 1684 O O . GLU A 1 212 ? -20.020 2.897 -22.718 1.00 87.75 212 GLU A O 1
ATOM 1689 N N . ILE A 1 213 ? -19.169 2.568 -20.667 1.00 88.00 213 ILE A N 1
ATOM 1690 C CA . ILE A 1 213 ? -18.320 3.759 -20.686 1.00 88.00 213 ILE A CA 1
ATOM 1691 C C . ILE A 1 213 ? -16.971 3.359 -21.289 1.00 88.00 213 ILE A C 1
ATOM 1693 O O . ILE A 1 213 ? -16.334 2.441 -20.766 1.00 88.00 213 ILE A O 1
ATOM 1697 N N . PRO A 1 214 ? -16.493 4.037 -22.348 1.00 86.19 214 PRO A N 1
ATOM 1698 C CA . PRO A 1 214 ? -15.175 3.748 -22.891 1.00 86.19 214 PRO A CA 1
ATOM 1699 C C . PRO A 1 214 ? -14.099 4.035 -21.840 1.00 86.19 214 PRO A C 1
ATOM 1701 O O . PRO A 1 214 ? -14.133 5.060 -21.151 1.00 86.19 214 PRO A O 1
ATOM 1704 N N . VAL A 1 215 ? -13.121 3.137 -21.731 1.00 83.12 215 VAL A N 1
ATOM 1705 C CA . VAL A 1 215 ? -11.997 3.298 -20.804 1.00 83.12 215 VAL A CA 1
ATOM 1706 C C . VAL A 1 215 ? -11.207 4.550 -21.191 1.00 83.12 215 VAL A C 1
ATOM 1708 O O . VAL A 1 215 ? -10.858 4.739 -22.357 1.00 83.12 215 VAL A O 1
ATOM 1711 N N . ARG A 1 216 ? -10.907 5.409 -20.210 1.00 86.00 216 ARG A N 1
ATOM 1712 C CA . ARG A 1 216 ? -10.037 6.582 -20.369 1.00 86.00 216 ARG A CA 1
ATOM 1713 C C . ARG A 1 216 ? -8.683 6.285 -19.719 1.00 86.00 216 ARG A C 1
ATOM 1715 O O . ARG A 1 216 ? -8.470 6.703 -18.581 1.00 86.00 216 ARG A O 1
ATOM 1722 N N . PRO A 1 217 ? -7.786 5.534 -20.384 1.00 82.69 217 PRO A N 1
ATOM 1723 C CA . PRO A 1 217 ? -6.470 5.292 -19.822 1.00 82.69 217 PRO A CA 1
ATOM 1724 C C . PRO A 1 217 ? -5.707 6.621 -19.726 1.00 82.69 217 PRO A C 1
ATOM 1726 O O . PRO A 1 217 ? -5.929 7.522 -20.546 1.00 82.69 217 PRO A O 1
ATOM 1729 N N . PRO A 1 218 ? -4.796 6.768 -18.756 1.00 85.62 218 PRO A N 1
ATOM 1730 C CA . PRO A 1 218 ? -3.889 7.903 -18.739 1.00 85.62 218 PRO A CA 1
ATOM 1731 C C . PRO A 1 218 ? -3.059 7.917 -20.031 1.00 85.62 218 PRO A C 1
ATOM 1733 O O . PRO A 1 218 ? -2.526 6.889 -20.450 1.00 85.62 218 PRO A O 1
ATOM 1736 N N . ILE A 1 219 ? -2.956 9.079 -20.677 1.00 87.31 219 ILE A N 1
ATOM 1737 C CA . ILE A 1 219 ? -2.235 9.244 -21.946 1.00 87.31 219 ILE A CA 1
ATOM 1738 C C . ILE A 1 219 ? -1.080 10.227 -21.798 1.00 87.31 219 ILE A C 1
ATOM 1740 O O . ILE A 1 219 ? -1.133 11.166 -21.006 1.00 87.31 219 ILE A O 1
ATOM 1744 N N . MET A 1 220 ? -0.044 10.044 -22.616 1.00 90.75 220 MET A N 1
ATOM 1745 C CA . MET A 1 220 ? 1.009 11.048 -22.753 1.00 90.75 220 MET A CA 1
ATOM 1746 C C . MET A 1 220 ? 0.447 12.360 -23.302 1.00 90.75 220 MET A C 1
ATOM 1748 O O . MET A 1 220 ? -0.376 12.343 -24.224 1.00 90.75 220 MET A O 1
ATOM 1752 N N . CYS A 1 221 ? 0.969 13.481 -22.797 1.00 92.94 221 CYS A N 1
ATOM 1753 C CA . CYS A 1 221 ? 0.598 14.829 -23.218 1.00 92.94 221 CYS A CA 1
ATOM 1754 C C . CYS A 1 221 ? 0.684 15.016 -24.743 1.00 92.94 221 CYS A C 1
ATOM 1756 O O . CYS A 1 221 ? 1.502 14.385 -25.429 1.00 92.94 221 CYS A O 1
ATOM 1758 N N . ALA A 1 222 ? -0.123 15.938 -25.273 1.00 90.38 222 ALA A N 1
ATOM 1759 C CA . ALA A 1 222 ? 0.016 16.389 -26.652 1.00 90.38 222 ALA A CA 1
ATOM 1760 C C . ALA A 1 222 ? 1.430 16.958 -26.871 1.00 90.38 222 ALA A C 1
ATOM 1762 O O . ALA A 1 222 ? 1.912 17.755 -26.071 1.00 90.38 222 ALA A O 1
ATOM 1763 N N . GLY A 1 223 ? 2.115 16.496 -27.920 1.00 92.06 223 GLY A N 1
ATOM 1764 C CA . GLY A 1 223 ? 3.501 16.887 -28.202 1.00 92.06 223 GLY A CA 1
ATOM 1765 C C . GLY A 1 223 ? 4.567 16.204 -27.337 1.00 92.06 223 GLY A C 1
ATOM 1766 O O . GLY A 1 223 ? 5.739 16.543 -27.460 1.00 92.06 223 GLY A O 1
ATOM 1767 N N . CYS A 1 224 ? 4.211 15.231 -26.487 1.00 93.81 224 CYS A N 1
ATOM 1768 C CA . CYS A 1 224 ? 5.206 14.512 -25.692 1.00 93.81 224 CYS A CA 1
ATOM 1769 C C . CYS A 1 224 ? 6.213 13.774 -26.604 1.00 93.81 224 CYS A C 1
ATOM 1771 O O . CYS A 1 224 ? 5.796 12.916 -27.394 1.00 93.81 224 CYS A O 1
ATOM 1773 N N . PRO A 1 225 ? 7.529 14.040 -26.481 1.00 92.00 225 PRO A N 1
ATOM 1774 C CA . PRO A 1 225 ? 8.541 13.464 -27.369 1.00 92.00 225 PRO A CA 1
ATOM 1775 C C . PRO A 1 225 ? 8.700 11.947 -27.191 1.00 92.00 225 PRO A C 1
ATOM 1777 O O . PRO A 1 225 ? 9.086 11.251 -28.130 1.00 92.00 225 PRO A O 1
ATOM 1780 N N . HIS A 1 226 ? 8.321 11.399 -26.030 1.00 94.00 226 HIS A N 1
ATOM 1781 C CA . HIS A 1 226 ? 8.350 9.955 -25.780 1.00 94.00 226 HIS A CA 1
ATOM 1782 C C . HIS A 1 226 ? 7.440 9.167 -26.733 1.00 94.00 226 HIS A C 1
ATOM 1784 O O . HIS A 1 226 ? 7.725 8.009 -27.030 1.00 94.00 226 HIS A O 1
ATOM 1790 N N . ARG A 1 227 ? 6.381 9.789 -27.274 1.00 93.81 227 ARG A N 1
ATOM 1791 C CA . ARG A 1 227 ? 5.455 9.125 -28.207 1.00 93.81 227 ARG A CA 1
ATOM 1792 C C . ARG A 1 227 ? 6.178 8.606 -29.450 1.00 93.81 227 ARG A C 1
ATOM 1794 O O . ARG A 1 227 ? 5.911 7.487 -29.875 1.00 93.81 227 ARG A O 1
ATOM 1801 N N . GLY A 1 228 ? 7.101 9.393 -30.010 1.00 93.81 228 GLY A N 1
ATOM 1802 C CA . GLY A 1 228 ? 7.879 9.000 -31.189 1.00 93.81 228 GLY A CA 1
ATOM 1803 C C . GLY A 1 228 ? 8.836 7.844 -30.897 1.00 93.81 228 GLY A C 1
ATOM 1804 O O . GLY A 1 228 ? 8.903 6.888 -31.668 1.00 93.81 228 GLY A O 1
ATOM 1805 N N . MET A 1 229 ? 9.509 7.894 -29.744 1.00 94.62 229 MET A N 1
ATOM 1806 C CA . MET A 1 229 ? 10.392 6.823 -29.274 1.00 94.62 229 MET A CA 1
ATOM 1807 C C . MET A 1 229 ? 9.628 5.504 -29.110 1.00 94.62 229 MET A C 1
ATOM 1809 O O . MET A 1 229 ? 9.999 4.500 -29.711 1.00 94.62 229 MET A O 1
ATOM 1813 N N . PHE A 1 230 ? 8.527 5.504 -28.355 1.00 95.62 230 PHE A N 1
ATOM 1814 C CA . PHE A 1 230 ? 7.739 4.292 -28.122 1.00 95.62 230 PHE A CA 1
ATOM 1815 C C . PHE A 1 230 ? 7.068 3.764 -29.390 1.00 95.62 230 PHE A C 1
ATOM 1817 O O . PHE A 1 230 ? 7.010 2.553 -29.585 1.00 95.62 230 PHE A O 1
ATOM 1824 N N . TYR A 1 231 ? 6.629 4.646 -30.291 1.00 94.94 231 TYR A N 1
ATOM 1825 C CA . TYR A 1 231 ? 6.137 4.231 -31.604 1.00 94.94 231 TYR A CA 1
ATOM 1826 C C . TYR A 1 231 ? 7.207 3.458 -32.390 1.00 94.94 231 TYR A C 1
ATOM 1828 O O . TYR A 1 231 ? 6.918 2.395 -32.940 1.00 94.94 231 TYR A O 1
ATOM 1836 N N . ALA A 1 232 ? 8.451 3.949 -32.404 1.00 95.06 232 ALA A N 1
ATOM 1837 C CA . ALA A 1 232 ? 9.562 3.265 -33.061 1.00 95.06 232 ALA A CA 1
ATOM 1838 C C . ALA A 1 232 ? 9.885 1.915 -32.395 1.00 95.06 232 ALA A C 1
ATOM 1840 O O . ALA A 1 232 ? 10.003 0.907 -33.092 1.00 95.06 232 ALA A O 1
ATOM 1841 N N . LEU A 1 233 ? 9.959 1.869 -31.060 1.00 94.81 233 LEU A N 1
ATOM 1842 C CA . LEU A 1 233 ? 10.214 0.634 -30.306 1.00 94.81 233 LEU A CA 1
ATOM 1843 C C . LEU A 1 233 ? 9.142 -0.436 -30.572 1.00 94.81 233 LEU A C 1
ATOM 1845 O O . LEU A 1 233 ? 9.480 -1.583 -30.876 1.00 94.81 233 LEU A O 1
ATOM 1849 N N . ASN A 1 234 ? 7.859 -0.054 -30.566 1.00 94.62 234 ASN A N 1
ATOM 1850 C CA . ASN A 1 234 ? 6.760 -0.971 -30.878 1.00 94.62 234 ASN A CA 1
ATOM 1851 C C . ASN A 1 234 ? 6.820 -1.478 -32.329 1.00 94.62 234 ASN A C 1
ATOM 1853 O O . ASN A 1 234 ? 6.623 -2.671 -32.577 1.00 94.62 234 ASN A O 1
ATOM 1857 N N . LYS A 1 235 ? 7.130 -0.601 -33.297 1.00 94.50 235 LYS A N 1
ATOM 1858 C CA . LYS A 1 235 ? 7.294 -0.984 -34.711 1.00 94.50 235 LYS A CA 1
ATOM 1859 C C . LYS A 1 235 ? 8.440 -1.971 -34.918 1.00 94.50 235 LYS A C 1
ATOM 1861 O O . LYS A 1 235 ? 8.298 -2.894 -35.715 1.00 94.50 235 LYS A O 1
ATOM 1866 N N . LEU A 1 236 ? 9.541 -1.801 -34.190 1.00 93.75 236 LEU A N 1
ATOM 1867 C CA . LEU A 1 236 ? 10.719 -2.669 -34.262 1.00 93.75 236 LEU A CA 1
ATOM 1868 C C . LEU A 1 236 ? 10.557 -3.996 -33.499 1.00 93.75 236 LEU A C 1
ATOM 1870 O O . LEU A 1 236 ? 11.406 -4.885 -33.650 1.00 93.75 236 LEU A O 1
ATOM 1874 N N . LYS A 1 237 ? 9.461 -4.145 -32.735 1.00 91.62 237 LYS A N 1
ATOM 1875 C CA . LYS A 1 237 ? 9.171 -5.302 -31.872 1.00 91.62 237 LYS A CA 1
ATOM 1876 C C . LYS A 1 237 ? 10.316 -5.563 -30.894 1.00 91.62 237 LYS A C 1
ATOM 1878 O O . LYS A 1 237 ? 10.845 -6.668 -30.815 1.00 91.62 237 LYS A O 1
ATOM 1883 N N . VAL A 1 238 ? 10.735 -4.494 -30.222 1.00 92.81 238 VAL A N 1
ATOM 1884 C CA . VAL A 1 238 ? 11.752 -4.524 -29.169 1.00 92.81 238 VAL A CA 1
ATOM 1885 C C . VAL A 1 238 ? 11.071 -4.865 -27.849 1.00 92.81 238 VAL A C 1
ATOM 1887 O O . VAL A 1 238 ? 10.020 -4.305 -27.558 1.00 92.81 238 VAL A O 1
ATOM 1890 N N . THR A 1 239 ? 11.677 -5.749 -27.062 1.00 92.88 239 THR A N 1
ATOM 1891 C CA . THR A 1 239 ? 11.292 -5.979 -25.670 1.00 92.88 239 THR A CA 1
ATOM 1892 C C . THR A 1 239 ? 11.794 -4.818 -24.820 1.00 92.88 239 THR A C 1
ATOM 1894 O O . THR A 1 239 ? 12.999 -4.566 -24.735 1.00 92.88 239 THR A O 1
ATOM 1897 N N . VAL A 1 240 ? 10.883 -4.087 -24.198 1.00 95.25 240 VAL A N 1
ATOM 1898 C CA . VAL A 1 240 ? 11.180 -2.857 -23.470 1.00 95.25 240 VAL A CA 1
ATOM 1899 C C . VAL A 1 240 ? 10.944 -3.072 -21.982 1.00 95.25 240 VAL A C 1
ATOM 1901 O O . VAL A 1 240 ? 9.807 -3.217 -21.526 1.00 95.25 240 VAL A O 1
ATOM 1904 N N . LEU A 1 241 ? 12.035 -3.034 -21.220 1.00 95.06 241 LEU A N 1
ATOM 1905 C CA . LEU A 1 241 ? 12.007 -3.046 -19.766 1.00 95.06 241 LEU A CA 1
ATOM 1906 C C . LEU A 1 241 ? 11.943 -1.608 -19.260 1.00 95.06 241 LEU A C 1
ATOM 1908 O O . LEU A 1 241 ? 12.890 -0.831 -19.378 1.00 95.06 241 LEU A O 1
ATOM 1912 N N . GLY A 1 242 ? 10.774 -1.241 -18.762 1.00 94.94 242 GLY A N 1
ATOM 1913 C CA . GLY A 1 242 ? 10.455 0.097 -18.310 1.00 94.94 242 GLY A CA 1
ATOM 1914 C C . GLY A 1 242 ? 10.567 0.277 -16.808 1.00 94.94 242 GLY A C 1
ATOM 1915 O O . GLY A 1 242 ? 10.998 -0.592 -16.049 1.00 94.94 242 GLY A O 1
ATOM 1916 N N . ASP A 1 243 ? 10.171 1.466 -16.394 1.00 95.19 243 ASP A N 1
ATOM 1917 C CA . ASP A 1 243 ? 10.391 2.012 -15.069 1.00 95.19 243 ASP A CA 1
ATOM 1918 C C . ASP A 1 243 ? 9.245 2.989 -14.760 1.00 95.19 243 ASP A C 1
ATOM 1920 O O . ASP A 1 243 ? 8.450 3.309 -15.654 1.00 95.19 243 ASP A O 1
ATOM 1924 N N . ILE A 1 244 ? 9.076 3.388 -13.500 1.00 94.75 244 ILE A N 1
ATOM 1925 C CA . ILE A 1 244 ? 7.911 4.173 -13.074 1.00 94.75 244 ILE A CA 1
ATOM 1926 C C . ILE A 1 244 ? 8.099 5.646 -13.455 1.00 94.75 244 ILE A C 1
ATOM 1928 O O . ILE A 1 244 ? 9.030 6.316 -13.011 1.00 94.75 244 ILE A O 1
ATOM 1932 N N . GLY A 1 245 ? 7.168 6.183 -14.242 1.00 93.06 245 GLY A N 1
ATOM 1933 C CA . GLY A 1 245 ? 7.102 7.601 -14.582 1.00 93.06 245 GLY A CA 1
ATOM 1934 C C . GLY A 1 245 ? 6.065 7.912 -15.660 1.00 93.06 245 GLY A C 1
ATOM 1935 O O . GLY A 1 245 ? 5.279 7.064 -16.073 1.00 93.06 245 GLY A O 1
ATOM 1936 N N . CYS A 1 246 ? 6.070 9.141 -16.181 1.00 92.75 246 CYS A N 1
ATOM 1937 C CA . CYS A 1 246 ? 5.146 9.524 -17.260 1.00 92.75 246 CYS A CA 1
ATOM 1938 C C . CYS A 1 246 ? 5.351 8.700 -18.547 1.00 92.75 246 CYS A C 1
ATOM 1940 O O . CYS A 1 246 ? 4.430 8.538 -19.346 1.00 92.75 246 CYS A O 1
ATOM 1942 N N . TYR A 1 247 ? 6.552 8.151 -18.739 1.00 92.56 247 TYR A N 1
ATOM 1943 C CA . TYR A 1 247 ? 6.899 7.264 -19.845 1.00 92.56 247 TYR A CA 1
ATOM 1944 C C . TYR A 1 247 ? 6.354 5.836 -19.659 1.00 92.56 247 TYR A C 1
ATOM 1946 O O . TYR A 1 247 ? 6.233 5.128 -20.655 1.00 92.56 247 TYR A O 1
ATOM 1954 N N . THR A 1 248 ? 5.919 5.430 -18.453 1.00 94.69 248 THR A N 1
ATOM 1955 C CA . THR A 1 248 ? 5.183 4.165 -18.229 1.00 94.69 248 THR A CA 1
ATOM 1956 C C . THR A 1 248 ? 3.895 4.111 -19.048 1.00 94.69 248 THR A C 1
ATOM 1958 O O . THR A 1 248 ? 3.462 3.037 -19.454 1.00 94.69 248 THR A O 1
ATOM 1961 N N . LEU A 1 249 ? 3.321 5.271 -19.395 1.00 93.81 249 LEU A N 1
ATOM 1962 C CA . LEU A 1 249 ? 2.172 5.378 -20.301 1.00 93.81 249 LEU A CA 1
ATOM 1963 C C . LEU A 1 249 ? 2.477 4.890 -21.730 1.00 93.81 249 LEU A C 1
ATOM 1965 O O . LEU A 1 249 ? 1.579 4.810 -22.562 1.00 93.81 249 LEU A O 1
ATOM 1969 N N . GLY A 1 250 ? 3.732 4.550 -22.038 1.00 92.75 250 GLY A N 1
ATOM 1970 C CA . GLY A 1 250 ? 4.099 3.832 -23.255 1.00 92.75 250 GLY A CA 1
ATOM 1971 C C . GLY A 1 250 ? 3.587 2.389 -23.290 1.00 92.75 250 GLY A C 1
ATOM 1972 O O . GLY A 1 250 ? 3.485 1.831 -24.379 1.00 92.75 250 GLY A O 1
ATOM 1973 N N . SER A 1 251 ? 3.234 1.791 -22.144 1.00 92.94 251 SER A N 1
ATOM 1974 C CA . SER A 1 251 ? 2.693 0.422 -22.054 1.00 92.94 251 SER A CA 1
ATOM 1975 C C . SER A 1 251 ? 1.237 0.309 -22.515 1.00 92.94 251 SER A C 1
ATOM 1977 O O . SER A 1 251 ? 0.805 -0.757 -22.953 1.00 92.94 251 SER A O 1
ATOM 1979 N N . VAL A 1 252 ? 0.473 1.403 -22.464 1.00 91.00 252 VAL A N 1
ATOM 1980 C CA . VAL A 1 252 ? -0.955 1.397 -22.804 1.00 91.00 252 VAL A CA 1
ATOM 1981 C C . VAL A 1 252 ? -1.198 1.667 -24.290 1.00 91.00 252 VAL A C 1
ATOM 1983 O O . VAL A 1 252 ? -0.355 2.221 -25.006 1.00 91.00 252 VAL A O 1
ATOM 1986 N N . ALA A 1 253 ? -2.381 1.281 -24.771 1.00 87.50 253 ALA A N 1
ATOM 1987 C CA . ALA A 1 253 ? -2.816 1.603 -26.124 1.00 87.50 253 ALA A CA 1
ATOM 1988 C C . ALA A 1 253 ? -2.847 3.136 -26.342 1.00 87.50 253 ALA A C 1
ATOM 1990 O O . ALA A 1 253 ? -3.240 3.877 -25.438 1.00 87.50 253 ALA A O 1
ATOM 1991 N N . PRO A 1 254 ? -2.461 3.638 -27.531 1.00 87.56 254 PRO A N 1
ATOM 1992 C CA . PRO A 1 254 ? -2.115 2.886 -28.743 1.00 87.56 254 PRO A CA 1
ATOM 1993 C C . PRO A 1 254 ? -0.620 2.539 -28.886 1.00 87.56 254 PRO A C 1
ATOM 1995 O O . PRO A 1 254 ? -0.235 1.999 -29.919 1.00 87.56 254 PRO A O 1
ATOM 1998 N N . LEU A 1 255 ? 0.235 2.895 -27.920 1.00 92.06 255 LEU A N 1
ATOM 1999 C CA . LEU A 1 255 ? 1.684 2.690 -28.042 1.00 92.06 255 LEU A CA 1
ATOM 2000 C C . LEU A 1 255 ? 2.072 1.239 -27.758 1.00 92.06 255 LEU A C 1
ATOM 2002 O O . LEU A 1 255 ? 2.821 0.665 -28.545 1.00 92.06 255 LEU A O 1
ATOM 2006 N N . SER A 1 256 ? 1.555 0.661 -26.667 1.00 92.19 256 SER A N 1
ATOM 2007 C CA . SER A 1 256 ? 1.768 -0.740 -26.268 1.00 92.19 256 SER A CA 1
ATOM 2008 C C . SER A 1 256 ? 3.220 -1.200 -26.445 1.00 92.19 256 SER A C 1
ATOM 2010 O O . SER A 1 256 ? 3.499 -2.234 -27.045 1.00 92.19 256 SER A O 1
ATOM 2012 N N . ALA A 1 257 ? 4.154 -0.356 -26.018 1.00 94.19 257 ALA A N 1
ATOM 2013 C CA . ALA A 1 257 ? 5.569 -0.424 -26.360 1.00 94.19 257 ALA A CA 1
ATOM 2014 C C . ALA A 1 257 ? 6.459 -0.792 -25.171 1.00 94.19 257 ALA A C 1
ATOM 2016 O O . ALA A 1 257 ? 7.670 -0.742 -25.313 1.00 94.19 257 ALA A O 1
ATOM 2017 N N . MET A 1 258 ? 5.885 -1.066 -24.000 1.00 94.31 258 MET A N 1
ATOM 2018 C CA . MET A 1 258 ? 6.611 -1.367 -22.770 1.00 94.31 258 MET A CA 1
ATOM 2019 C C . MET A 1 258 ? 6.066 -2.656 -22.167 1.00 94.31 258 MET A C 1
ATOM 2021 O O . MET A 1 258 ? 4.866 -2.741 -21.912 1.00 94.31 258 MET A O 1
ATOM 2025 N N . ASP A 1 259 ? 6.945 -3.637 -21.964 1.00 93.75 259 ASP A N 1
ATOM 2026 C CA . ASP A 1 259 ? 6.578 -5.001 -21.571 1.00 93.75 259 ASP A CA 1
ATOM 2027 C C . ASP A 1 259 ? 6.616 -5.200 -20.055 1.00 93.75 259 ASP A C 1
ATOM 2029 O O . ASP A 1 259 ? 5.842 -5.982 -19.508 1.00 93.75 259 ASP A O 1
ATOM 2033 N N . THR A 1 260 ? 7.510 -4.492 -19.360 1.00 94.19 260 THR A N 1
ATOM 2034 C CA . THR A 1 260 ? 7.638 -4.592 -17.902 1.00 94.19 260 THR A CA 1
ATOM 2035 C C . THR A 1 260 ? 7.806 -3.224 -17.254 1.00 94.19 260 THR A C 1
ATOM 2037 O O . THR A 1 260 ? 8.345 -2.288 -17.840 1.00 94.19 260 THR A O 1
ATOM 2040 N N . THR A 1 261 ? 7.312 -3.087 -16.027 1.00 94.62 261 THR A N 1
ATOM 2041 C CA . THR A 1 261 ? 7.547 -1.938 -15.143 1.00 94.62 261 THR A CA 1
ATOM 2042 C C . THR A 1 261 ? 7.377 -2.425 -13.716 1.00 94.62 261 THR A C 1
ATOM 2044 O O . THR A 1 261 ? 6.325 -2.968 -13.390 1.00 94.62 261 THR A O 1
ATOM 2047 N N . LEU A 1 262 ? 8.406 -2.268 -12.882 1.00 91.81 262 LEU A N 1
ATOM 2048 C CA . LEU A 1 262 ? 8.397 -2.801 -11.517 1.00 91.81 262 LEU A CA 1
ATOM 2049 C C . LEU A 1 262 ? 8.445 -1.688 -10.470 1.00 91.81 262 LEU A C 1
ATOM 2051 O O . LEU A 1 262 ? 7.484 -1.474 -9.741 1.00 91.81 262 LEU A O 1
ATOM 2055 N N . CYS A 1 263 ? 9.566 -0.977 -10.394 1.00 92.62 263 CYS A N 1
ATOM 2056 C CA . CYS A 1 263 ? 9.768 0.120 -9.459 1.00 92.62 263 CYS A CA 1
ATOM 2057 C C . CYS A 1 263 ? 10.725 1.160 -10.043 1.00 92.62 263 CYS A C 1
ATOM 2059 O O . CYS A 1 263 ? 11.321 0.935 -11.098 1.00 92.62 263 CYS A O 1
ATOM 2061 N N . MET A 1 264 ? 10.854 2.286 -9.339 1.00 94.88 264 MET A N 1
ATOM 2062 C CA . MET A 1 264 ? 11.763 3.369 -9.702 1.00 94.88 264 MET A CA 1
ATOM 2063 C C . MET A 1 264 ? 13.220 2.878 -9.772 1.00 94.88 264 MET A C 1
ATOM 2065 O O . MET A 1 264 ? 13.770 2.405 -8.779 1.00 94.88 264 MET A O 1
ATOM 2069 N N . GLY A 1 265 ? 13.840 3.023 -10.940 1.00 94.06 265 GLY A N 1
ATOM 2070 C CA . GLY A 1 265 ? 15.224 2.664 -11.269 1.00 94.06 265 GLY A CA 1
ATOM 2071 C C . GLY A 1 265 ? 15.477 1.180 -11.563 1.00 94.06 265 GLY A C 1
ATOM 2072 O O . GLY A 1 265 ? 16.634 0.777 -11.703 1.00 94.06 265 GLY A O 1
ATOM 2073 N N . ALA A 1 266 ? 14.431 0.353 -11.675 1.00 94.56 266 ALA A N 1
ATOM 2074 C CA . ALA A 1 266 ? 14.578 -1.083 -11.929 1.00 94.56 266 ALA A CA 1
ATOM 2075 C C . ALA A 1 266 ? 14.964 -1.428 -13.372 1.00 94.56 266 ALA A C 1
ATOM 2077 O O . ALA A 1 266 ? 15.658 -2.421 -13.582 1.00 94.56 266 ALA A O 1
ATOM 2078 N N . SER A 1 267 ? 14.539 -0.631 -14.358 1.00 95.94 267 SER A N 1
ATOM 2079 C CA . SER A 1 267 ? 14.641 -0.963 -15.794 1.00 95.94 267 SER A CA 1
ATOM 2080 C C . SER A 1 267 ? 16.018 -1.476 -16.224 1.00 95.94 267 SER A C 1
ATOM 2082 O O . SER A 1 267 ? 16.121 -2.512 -16.880 1.00 95.94 267 SER A O 1
ATOM 2084 N N . LEU A 1 268 ? 17.083 -0.776 -15.826 1.00 95.50 268 LEU A N 1
ATOM 2085 C CA . LEU A 1 268 ? 18.463 -1.123 -16.169 1.00 95.50 268 LEU A CA 1
ATOM 2086 C C . LEU A 1 268 ? 18.896 -2.447 -15.532 1.00 95.50 268 LEU A C 1
ATOM 2088 O O . LEU A 1 268 ? 19.359 -3.347 -16.227 1.00 95.50 268 LEU A O 1
ATOM 2092 N N . SER A 1 269 ? 18.712 -2.590 -14.221 1.00 94.00 269 SER A N 1
ATOM 2093 C CA . SER A 1 269 ? 19.079 -3.810 -13.492 1.00 94.00 269 SER A CA 1
ATOM 2094 C C . SER A 1 269 ? 18.273 -5.019 -13.969 1.00 94.00 269 SER A C 1
ATOM 2096 O O . SER A 1 269 ? 18.817 -6.114 -14.106 1.00 94.00 269 SER A O 1
ATOM 2098 N N . SER A 1 270 ? 16.991 -4.821 -14.283 1.00 93.56 270 SER A N 1
ATOM 2099 C CA . SER A 1 270 ? 16.136 -5.854 -14.860 1.00 93.56 270 SER A CA 1
ATOM 2100 C C . SER A 1 270 ? 16.598 -6.252 -16.259 1.00 93.56 270 SER A C 1
ATOM 2102 O O . SER A 1 270 ? 16.651 -7.445 -16.542 1.00 93.56 270 SER A O 1
ATOM 2104 N N . LEU A 1 271 ? 16.986 -5.299 -17.115 1.00 93.12 271 LEU A N 1
ATOM 2105 C CA . LEU A 1 271 ? 17.525 -5.606 -18.446 1.00 93.12 271 LEU A CA 1
ATOM 2106 C C . LEU A 1 271 ? 18.844 -6.375 -18.346 1.00 93.12 271 LEU A C 1
ATOM 2108 O O . LEU A 1 271 ? 19.052 -7.352 -19.060 1.00 93.12 271 LEU A O 1
ATOM 2112 N N . HIS A 1 272 ? 19.717 -5.964 -17.431 1.00 93.06 272 HIS A N 1
ATOM 2113 C CA . HIS A 1 272 ? 20.975 -6.650 -17.174 1.00 93.06 272 HIS A CA 1
ATOM 2114 C C . HIS A 1 272 ? 20.744 -8.108 -16.752 1.00 93.06 272 HIS A C 1
ATOM 2116 O O . HIS A 1 272 ? 21.313 -9.028 -17.338 1.00 93.06 272 HIS A O 1
ATOM 2122 N N . GLY A 1 273 ? 19.852 -8.329 -15.781 1.00 91.88 273 GLY A N 1
ATOM 2123 C CA . GLY A 1 273 ? 19.451 -9.668 -15.351 1.00 91.88 273 GLY A CA 1
ATOM 2124 C C . GLY A 1 273 ? 18.814 -10.481 -16.478 1.00 91.88 273 GLY A C 1
ATOM 2125 O O . GLY A 1 273 ? 19.165 -11.643 -16.662 1.00 91.88 273 GLY A O 1
ATOM 2126 N N . TRP A 1 274 ? 17.944 -9.859 -17.278 1.00 90.62 274 TRP A N 1
ATOM 2127 C CA . TRP A 1 274 ? 17.308 -10.475 -18.444 1.00 90.62 274 TRP A CA 1
ATOM 2128 C C . TRP A 1 274 ? 18.340 -10.986 -19.454 1.00 90.62 274 TRP A C 1
ATOM 2130 O O . TRP A 1 274 ? 18.279 -12.144 -19.869 1.00 90.62 274 TRP A O 1
ATOM 2140 N N . ASN A 1 275 ? 19.331 -10.159 -19.795 1.00 88.81 275 ASN A N 1
ATOM 2141 C CA . ASN A 1 275 ? 20.414 -10.537 -20.701 1.00 88.81 275 ASN A CA 1
ATOM 2142 C C . ASN A 1 275 ? 21.269 -11.674 -20.121 1.00 88.81 275 ASN A C 1
ATOM 2144 O O . ASN A 1 275 ? 21.609 -12.617 -20.835 1.00 88.81 275 ASN A O 1
ATOM 2148 N N . LYS A 1 276 ? 21.603 -11.617 -18.824 1.00 88.19 276 LYS A N 1
ATOM 2149 C CA . LYS A 1 276 ? 22.410 -12.652 -18.151 1.00 88.19 276 LYS A CA 1
ATOM 2150 C C . LYS A 1 276 ? 21.686 -13.989 -18.021 1.00 88.19 276 LYS A C 1
ATOM 2152 O O . LYS A 1 276 ? 22.331 -15.027 -18.112 1.00 88.19 276 LYS A O 1
ATOM 2157 N N . ALA A 1 277 ? 20.370 -13.972 -17.833 1.00 88.94 277 ALA A N 1
ATOM 2158 C CA . ALA A 1 277 ? 19.551 -15.173 -17.688 1.00 88.94 277 ALA A CA 1
ATOM 2159 C C . ALA A 1 277 ? 19.269 -15.896 -19.022 1.00 88.94 277 ALA A C 1
ATOM 2161 O O . ALA A 1 277 ? 18.519 -16.868 -19.037 1.00 88.94 277 ALA A O 1
ATOM 2162 N N . GLY A 1 278 ? 19.849 -15.441 -20.139 1.00 77.25 278 GLY A N 1
ATOM 2163 C CA . GLY A 1 278 ? 19.626 -16.037 -21.458 1.00 77.25 278 GLY A CA 1
ATOM 2164 C C . GLY A 1 278 ? 18.350 -15.549 -22.150 1.00 77.25 278 GLY A C 1
ATOM 2165 O O . GLY A 1 278 ? 17.857 -16.212 -23.062 1.00 77.25 278 GLY A O 1
ATOM 2166 N N . GLY A 1 279 ? 17.809 -14.396 -21.741 1.00 71.69 279 GLY A N 1
ATOM 2167 C CA . GLY A 1 279 ? 16.776 -13.700 -22.503 1.00 71.69 279 GLY A CA 1
ATOM 2168 C C . GLY A 1 279 ? 17.268 -13.290 -23.900 1.00 71.69 279 GLY A C 1
ATOM 2169 O O . GLY A 1 279 ? 18.466 -13.243 -24.171 1.00 71.69 279 GLY A O 1
ATOM 2170 N N . SER A 1 280 ? 16.340 -12.985 -24.814 1.00 68.25 280 SER A N 1
ATOM 2171 C CA . SER A 1 280 ? 16.673 -12.574 -26.189 1.00 68.25 280 SER A CA 1
ATOM 2172 C C . SER A 1 280 ? 17.454 -11.252 -26.213 1.00 68.25 280 SER A C 1
ATOM 2174 O O . SER A 1 280 ? 16.852 -10.183 -26.211 1.00 68.25 280 SER A O 1
ATOM 2176 N N . THR A 1 281 ? 18.780 -11.306 -26.320 1.00 66.44 281 THR A N 1
ATOM 2177 C CA . THR A 1 281 ? 19.665 -10.124 -26.293 1.00 66.44 281 THR A CA 1
ATOM 2178 C C . THR A 1 281 ? 19.598 -9.254 -27.551 1.00 66.44 281 THR A C 1
ATOM 2180 O O . THR A 1 281 ? 20.019 -8.100 -27.531 1.00 66.44 281 THR A O 1
ATOM 2183 N N . SER A 1 282 ? 19.066 -9.762 -28.668 1.00 70.12 282 SER A N 1
ATOM 2184 C CA . SER A 1 282 ? 19.137 -9.064 -29.961 1.00 70.12 282 SER A CA 1
ATOM 2185 C C . SER A 1 282 ? 18.169 -7.886 -30.106 1.00 70.12 282 SER A C 1
ATOM 2187 O O . SER A 1 282 ? 18.303 -7.110 -31.050 1.00 70.12 282 SER A O 1
ATOM 2189 N N . LYS A 1 283 ? 17.163 -7.764 -29.227 1.00 87.44 283 LYS A N 1
ATOM 2190 C CA . LYS A 1 283 ? 16.099 -6.748 -29.324 1.00 87.44 283 LYS A CA 1
ATOM 2191 C C . LYS A 1 283 ? 15.521 -6.368 -27.961 1.00 87.44 283 LYS A C 1
ATOM 2193 O O . LYS A 1 283 ? 14.307 -6.352 -27.792 1.00 87.44 283 LYS A O 1
ATOM 2198 N N . THR A 1 284 ? 16.372 -6.064 -26.991 1.00 91.62 284 THR A N 1
ATOM 2199 C CA . THR A 1 284 ? 15.938 -5.637 -25.655 1.00 91.62 284 THR A CA 1
ATOM 2200 C C . THR A 1 284 ? 16.498 -4.267 -25.314 1.00 91.62 284 THR A C 1
ATOM 2202 O O . THR A 1 284 ? 17.674 -4.003 -25.558 1.00 91.62 284 THR A O 1
ATOM 2205 N N . VAL A 1 285 ? 15.677 -3.397 -24.731 1.00 94.31 285 VAL A N 1
ATOM 2206 C CA . VAL A 1 285 ? 16.104 -2.071 -24.261 1.00 94.31 285 VAL A CA 1
ATOM 2207 C C . VAL A 1 285 ? 15.514 -1.766 -22.894 1.00 94.31 285 VAL A C 1
ATOM 2209 O O . VAL A 1 285 ? 14.445 -2.261 -22.540 1.00 94.31 285 VAL A O 1
ATOM 2212 N N . ALA A 1 286 ? 16.204 -0.912 -22.147 1.00 94.94 286 ALA A N 1
ATOM 2213 C CA . ALA A 1 286 ? 15.716 -0.344 -20.904 1.00 94.94 286 ALA A CA 1
ATOM 2214 C C . ALA A 1 286 ? 15.293 1.099 -21.169 1.00 94.94 286 ALA A C 1
ATOM 2216 O O . ALA A 1 286 ? 16.036 1.856 -21.798 1.00 94.94 286 ALA A O 1
ATOM 2217 N N . VAL A 1 287 ? 14.116 1.486 -20.682 1.00 95.88 287 VAL A N 1
ATOM 2218 C CA . VAL A 1 287 ? 13.661 2.879 -20.707 1.00 95.88 287 VAL A CA 1
ATOM 2219 C C . VAL A 1 287 ? 13.585 3.378 -19.277 1.00 95.88 287 VAL A C 1
ATOM 2221 O O . VAL A 1 287 ? 12.835 2.840 -18.466 1.00 95.88 287 VAL A O 1
ATOM 2224 N N . ILE A 1 288 ? 14.352 4.428 -18.997 1.00 96.62 288 ILE A N 1
ATOM 2225 C CA . ILE A 1 288 ? 14.467 5.032 -17.676 1.00 96.62 288 ILE A CA 1
ATOM 2226 C C . ILE A 1 288 ? 14.298 6.547 -17.780 1.00 96.62 288 ILE A C 1
ATOM 2228 O O . ILE A 1 288 ? 14.837 7.183 -18.687 1.00 96.62 288 ILE A O 1
ATOM 2232 N N . GLY A 1 289 ? 13.532 7.123 -16.856 1.00 95.12 289 GLY A N 1
ATOM 2233 C CA . GLY A 1 289 ? 13.412 8.570 -16.698 1.00 95.12 289 GLY A CA 1
ATOM 2234 C C . GLY A 1 289 ? 14.613 9.178 -15.978 1.00 95.12 289 GLY A C 1
ATOM 2235 O O . GLY A 1 289 ? 15.411 8.482 -15.354 1.00 95.12 289 GLY A O 1
ATOM 2236 N N . ASP A 1 290 ? 14.711 10.499 -16.016 1.00 95.12 290 ASP A N 1
ATOM 2237 C CA . ASP A 1 290 ? 15.751 11.288 -15.351 1.00 95.12 290 ASP A CA 1
ATOM 2238 C C . ASP A 1 290 ? 15.774 11.085 -13.826 1.00 95.12 290 ASP A C 1
ATOM 2240 O O . ASP A 1 290 ? 16.796 10.716 -13.249 1.00 95.12 290 ASP A O 1
ATOM 2244 N N . SER A 1 291 ? 14.632 11.258 -13.166 1.00 95.19 291 SER A N 1
ATOM 2245 C CA . SER A 1 291 ? 14.492 11.111 -11.714 1.00 95.19 291 SER A CA 1
ATOM 2246 C C . SER A 1 291 ? 14.751 9.676 -11.257 1.00 95.19 291 SER A C 1
ATOM 2248 O O . SER A 1 291 ? 15.486 9.458 -10.296 1.00 95.19 291 SER A O 1
ATOM 2250 N N . THR A 1 292 ? 14.224 8.688 -11.980 1.00 95.38 292 THR A N 1
ATOM 2251 C CA . THR A 1 292 ? 14.467 7.260 -11.722 1.00 95.38 292 THR A CA 1
ATOM 2252 C C . THR A 1 292 ? 15.922 6.866 -11.967 1.00 95.38 292 THR A C 1
ATOM 2254 O O . THR A 1 292 ? 16.478 6.055 -11.224 1.00 95.38 292 THR A O 1
ATOM 2257 N N . PHE A 1 293 ? 16.578 7.488 -12.952 1.00 96.44 293 PHE A N 1
ATOM 2258 C CA . PHE A 1 293 ? 17.999 7.285 -13.207 1.00 96.44 293 PHE A CA 1
ATOM 2259 C C . PHE A 1 293 ? 18.842 7.739 -12.013 1.00 96.44 293 PHE A C 1
ATOM 2261 O O . PHE A 1 293 ? 19.697 6.983 -11.555 1.00 96.44 293 PHE A O 1
ATOM 2268 N N . ILE A 1 294 ? 18.558 8.919 -11.457 1.00 96.06 294 ILE A N 1
ATOM 2269 C CA . ILE A 1 294 ? 19.273 9.433 -10.280 1.00 96.06 294 ILE A CA 1
ATOM 2270 C C . ILE A 1 294 ? 18.898 8.682 -8.993 1.00 96.06 294 ILE A C 1
ATOM 2272 O O . ILE A 1 294 ? 19.764 8.483 -8.145 1.00 96.06 294 ILE A O 1
ATOM 2276 N N . HIS A 1 295 ? 17.643 8.243 -8.839 1.00 93.38 295 HIS A N 1
ATOM 2277 C CA . HIS A 1 295 ? 17.179 7.521 -7.648 1.00 93.38 295 HIS A CA 1
ATOM 2278 C C . HIS A 1 295 ? 17.957 6.218 -7.417 1.00 93.38 295 HIS A C 1
ATOM 2280 O O . HIS A 1 295 ? 18.496 6.002 -6.333 1.00 93.38 295 HIS A O 1
ATOM 2286 N N . SER A 1 296 ? 18.027 5.361 -8.437 1.00 91.81 296 SER A N 1
ATOM 2287 C CA . SER A 1 296 ? 18.709 4.061 -8.343 1.00 91.81 296 SER A CA 1
ATOM 2288 C C . SER A 1 296 ? 19.179 3.499 -9.692 1.00 91.81 296 SER A C 1
ATOM 2290 O O . SER A 1 296 ? 19.882 2.492 -9.721 1.00 91.81 296 SER A O 1
ATOM 2292 N N . GLY A 1 297 ? 18.890 4.155 -10.821 1.00 94.56 297 GLY A N 1
ATOM 2293 C CA . GLY A 1 297 ? 19.361 3.696 -12.132 1.00 94.56 297 GLY A CA 1
ATOM 2294 C C . GLY A 1 297 ? 20.878 3.798 -12.333 1.00 94.56 297 GLY A C 1
ATOM 2295 O O . GLY A 1 297 ? 21.470 2.949 -12.998 1.00 94.56 297 GLY A O 1
ATOM 2296 N N . MET A 1 298 ? 21.540 4.795 -11.735 1.00 96.19 298 MET A N 1
ATOM 2297 C CA . MET A 1 298 ? 22.992 4.993 -11.858 1.00 96.19 298 MET A CA 1
ATOM 2298 C C . MET A 1 298 ? 23.804 3.779 -11.389 1.00 96.19 298 MET A C 1
ATOM 2300 O O . MET A 1 298 ? 24.805 3.429 -12.016 1.00 96.19 298 MET A O 1
ATOM 2304 N N . THR A 1 299 ? 23.389 3.129 -10.299 1.00 94.50 299 THR A N 1
ATOM 2305 C CA . THR A 1 299 ? 24.078 1.938 -9.778 1.00 94.50 299 THR A CA 1
ATOM 2306 C C . THR A 1 299 ? 23.871 0.737 -10.700 1.00 94.50 299 THR A C 1
ATOM 2308 O O . THR A 1 299 ? 24.830 0.015 -10.975 1.00 94.50 299 THR A O 1
ATOM 2311 N N . GLY A 1 300 ? 22.665 0.577 -11.258 1.00 93.19 300 GLY A N 1
ATOM 2312 C CA . GLY A 1 300 ? 22.371 -0.425 -12.287 1.00 93.19 300 GLY A CA 1
ATOM 2313 C C . GLY A 1 300 ? 23.238 -0.247 -13.537 1.00 93.19 300 GLY A C 1
ATOM 2314 O O . GLY A 1 300 ? 23.864 -1.202 -13.997 1.00 93.19 300 GLY A O 1
ATOM 2315 N N . LEU A 1 301 ? 23.369 0.988 -14.037 1.00 94.50 301 LEU A N 1
ATOM 2316 C CA . LEU A 1 301 ? 24.216 1.289 -15.196 1.00 94.50 301 LEU A CA 1
ATOM 2317 C C . LEU A 1 301 ? 25.701 1.012 -14.926 1.00 94.50 301 LEU A C 1
ATOM 2319 O O . LEU A 1 301 ? 26.392 0.465 -15.784 1.00 94.50 301 LEU A O 1
ATOM 2323 N N . ALA A 1 302 ? 26.197 1.368 -13.739 1.00 95.56 302 ALA A N 1
ATOM 2324 C CA . ALA A 1 302 ? 27.576 1.077 -13.353 1.00 95.56 302 ALA A CA 1
ATOM 2325 C C . ALA A 1 302 ? 27.853 -0.436 -13.344 1.00 95.56 302 ALA A C 1
ATOM 2327 O O . ALA A 1 302 ? 28.908 -0.865 -13.809 1.00 95.56 302 ALA A O 1
ATOM 2328 N N . SER A 1 303 ? 26.891 -1.242 -12.880 1.00 93.44 303 SER A N 1
ATOM 2329 C CA . SER A 1 303 ? 26.990 -2.705 -12.912 1.00 93.44 303 SER A CA 1
ATOM 2330 C C . SER A 1 303 ? 27.037 -3.251 -14.342 1.00 93.44 303 SER A C 1
ATOM 2332 O O . SER A 1 303 ? 27.911 -4.057 -14.656 1.00 93.44 303 SER A O 1
ATOM 2334 N N . ILE A 1 304 ? 26.158 -2.772 -15.228 1.00 93.31 304 ILE A N 1
ATOM 2335 C CA . ILE A 1 304 ? 26.145 -3.121 -16.663 1.00 93.31 304 ILE A CA 1
ATOM 2336 C C . ILE A 1 304 ? 27.504 -2.826 -17.301 1.00 93.31 304 ILE A C 1
ATOM 2338 O O . ILE A 1 304 ? 28.096 -3.693 -17.944 1.00 93.31 304 ILE A O 1
ATOM 2342 N N . ALA A 1 305 ? 28.027 -1.616 -17.083 1.00 93.50 305 ALA A N 1
ATOM 2343 C CA . ALA A 1 305 ? 29.301 -1.184 -17.649 1.00 93.50 305 ALA A CA 1
ATOM 2344 C C . ALA A 1 305 ? 30.480 -2.020 -17.129 1.00 93.50 305 ALA A C 1
ATOM 2346 O O . ALA A 1 305 ? 31.347 -2.412 -17.907 1.00 93.50 305 ALA A O 1
ATOM 2347 N N . TYR A 1 306 ? 30.496 -2.324 -15.829 1.00 94.19 306 TYR A N 1
ATOM 2348 C CA . TYR A 1 306 ? 31.520 -3.171 -15.217 1.00 94.19 306 TYR A CA 1
ATOM 2349 C C . TYR A 1 306 ? 31.502 -4.599 -15.783 1.00 94.19 306 TYR A C 1
ATOM 2351 O O . TYR A 1 306 ? 32.552 -5.157 -16.092 1.00 94.19 306 TYR A O 1
ATOM 2359 N N . ASN A 1 307 ? 30.309 -5.170 -15.956 1.00 89.81 307 ASN A N 1
ATOM 2360 C CA . ASN A 1 307 ? 30.110 -6.540 -16.432 1.00 89.81 307 ASN A CA 1
ATOM 2361 C C . ASN A 1 307 ? 30.111 -6.684 -17.964 1.00 89.81 307 ASN A C 1
ATOM 2363 O O . ASN A 1 307 ? 30.014 -7.811 -18.453 1.00 89.81 307 ASN A O 1
ATOM 2367 N N . GLN A 1 308 ? 30.203 -5.570 -18.700 1.00 86.12 308 GLN A N 1
ATOM 2368 C CA . GLN A 1 308 ? 30.177 -5.506 -20.166 1.00 86.12 308 GLN A CA 1
ATOM 2369 C C . GLN A 1 308 ? 28.968 -6.237 -20.785 1.00 86.12 308 GLN A C 1
ATOM 2371 O O . GLN A 1 308 ? 29.123 -7.040 -21.706 1.00 86.12 308 GLN A O 1
ATOM 2376 N N . SER A 1 309 ? 27.762 -6.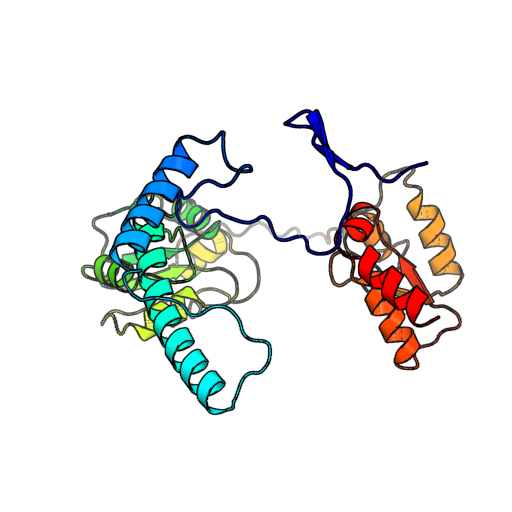008 -20.249 1.00 69.81 309 SER A N 1
ATOM 2377 C CA . SER A 1 309 ? 26.551 -6.772 -20.622 1.00 69.81 309 SER A CA 1
ATOM 2378 C C . SER A 1 309 ? 25.235 -6.100 -20.274 1.00 69.81 309 SER A C 1
ATOM 2380 O O . SER A 1 309 ? 25.190 -5.573 -19.138 1.00 69.81 309 SER A O 1
#

Sequence (309 aa):
MANKLYCAECGRTLKRNKNFYCKINYKTGESPCFKGSLKANILYKAVLEKVKEFISADIPECKSDFSFSDIVKIESEITCLKEEKAQIFELLFSNSITQSEFEKQNSKIGIITSSTSYQYIKEVFGDSVSILKLGLVFPISEKLIKSFASNLEELYVVEELDPIIENYCKSLNLQIPIHGKDILPVCGEFSQNIIKKAFNLPFAEGKKLSQEIPVRPPIMCAGCPHRGMFYALNKLKVTVLGDIGCYTLGSVAPLSAMDTTLCMGASLSSLHGWNKAGGSTSKTVAVIGDSTFIHSGMTGLASIAYNQS

Radius of gyration: 27.86 Å; chains: 1; bounding box: 69×45×67 Å

pLDDT: mean 73.69, std 25.59, range [29.03, 97.75]

Secondary structure (DSSP, 8-state):
----EE-TTT--EE---S------BTTTTB-TT-TT-HHHHHHHHHHHHHHHHH--SPPPP--S---HHHHHHHHHHHHHHHHHHHHHHHHHHHSTTS--EEE--S-SEEEEEETTHHHHHHHHHTTSSEEEEES--SS--HHHHHHHHTT-SEEEEE-SSS-HHHHHHHHT--SS-EESTTTS-SSS---HHHHHHHTT---PPPPPPSSPPPP----PPTT-THHHHHHHHHHHT-EEEE-SSGGGGGSSTTT----EE-STTHHHHHHHHHHHTT--GGGEEE---HHHIIIIIHHHHHHHHHHT-